Protein AF-A0A8B6GNE8-F1 (afdb_monomer_lite)

Organism: Mytilus galloprovincialis (NCBI:txid29158)

Secondary structure (DSSP, 8-state):
-----SEEEEEEE--SSTT--EEEEEEEE---HHHHHHHHTT----SSSSTT---SS-SSS---GGGT---TTHHHHHHHHHHHS-TTS--SSSHHHHHHHHHHHHHS-HHHHHHHHHHHTT-PPPTT-HHHHHHHHHHHHHHHHHHHHHSHHHHHHHHHHHHHHHHHHHHHHHHHHHS--S--TTSSS----S----------TT-PPPP-

InterPro domains:
  IPR049012 Mutator-like transposase domain [PF20700] (2-62)

Foldseek 3Di:
DDDQQQKAKAWDWDDPDPLRATPDMDIAGQDFPVCVVVVVVVDDDWPPDDPPGQGPDTPPDGDDVVRRDDDPVVVVLVVLLCVLVPSVDDDRPCSVVSSVLSSLCSSDPPLVSVQVVCVVVVNHDDPPDPVNVVSVVVVVVVVVVVVVCVDPVNVVVVVVVVVVVVVVVVVVVVVVVVPPPPDDVCPPPPPPPPPDDPDPPDDDPDDDDDDD

Radius of gyration: 28.26 Å; chains: 1; bounding box: 60×62×72 Å

pLDDT: mean 77.45, std 14.92, range [30.56, 97.12]

Sequence (212 aa):
MGQNASQVIGIACENETDNHDIIGFHLVNKLCWVGAWLRGKGYDIECPNHEYCTSNTNRHDPLSEKDLGNTNKCESVNRTISTYLPKNKNFSRNALGRASAAVLKVNNKRDVALAKTLKAVGCGLGRKSRAVVALKKIRKREIYDCAYQKSLRVKLNRLKARKKQAIDFLLNKRVRNRLISGYKKHQLEPKLCQNSSPKEFVPQPGCSSWPD

Structure (mmCIF, N/CA/C/O backbone):
data_AF-A0A8B6GNE8-F1
#
_entry.id   AF-A0A8B6GNE8-F1
#
loop_
_atom_site.group_PDB
_atom_site.id
_atom_site.type_symbol
_atom_site.label_atom_id
_atom_site.label_alt_id
_atom_site.label_comp_id
_atom_site.label_asym_id
_atom_site.label_entity_id
_atom_site.label_seq_id
_atom_site.pdbx_PDB_ins_code
_atom_site.Cartn_x
_atom_site.Cartn_y
_atom_site.Cartn_z
_atom_site.occupancy
_atom_site.B_iso_or_equiv
_atom_site.auth_seq_id
_atom_site.auth_comp_id
_atom_site.auth_asym_id
_atom_site.auth_atom_id
_atom_site.pdbx_PDB_model_num
ATOM 1 N N . MET A 1 1 ? 11.749 -10.635 -25.367 1.00 30.56 1 MET A N 1
ATOM 2 C CA . MET A 1 1 ? 11.161 -11.645 -24.463 1.00 30.56 1 MET A CA 1
ATOM 3 C C . MET A 1 1 ? 10.764 -10.965 -23.158 1.00 30.56 1 MET A C 1
ATOM 5 O O . MET A 1 1 ? 11.626 -10.704 -22.329 1.00 30.56 1 MET A O 1
ATOM 9 N N . GLY A 1 2 ? 9.498 -10.567 -23.018 1.00 32.84 2 GLY A N 1
ATOM 10 C CA . GLY A 1 2 ? 8.990 -9.987 -21.773 1.00 32.84 2 GLY A CA 1
ATOM 11 C C . GLY A 1 2 ? 8.664 -11.105 -20.791 1.00 32.84 2 GLY A C 1
ATOM 12 O O . GLY A 1 2 ? 8.041 -12.088 -21.177 1.00 32.84 2 GLY A O 1
ATOM 13 N N . GLN A 1 3 ? 9.099 -10.996 -19.536 1.00 35.94 3 GLN A N 1
ATOM 14 C CA . GLN A 1 3 ? 8.590 -11.880 -18.491 1.00 35.94 3 GLN A CA 1
ATOM 15 C C . GLN A 1 3 ? 7.080 -11.660 -18.389 1.00 35.94 3 GLN A C 1
ATOM 17 O O . GLN A 1 3 ? 6.638 -10.583 -17.988 1.00 35.94 3 GLN A O 1
ATOM 22 N N . ASN A 1 4 ? 6.296 -12.666 -18.773 1.00 48.88 4 ASN A N 1
ATOM 23 C CA . ASN A 1 4 ? 4.847 -12.640 -18.635 1.00 48.88 4 ASN A CA 1
ATOM 24 C C . ASN A 1 4 ? 4.543 -12.497 -17.142 1.00 48.88 4 ASN A C 1
ATOM 26 O O . ASN A 1 4 ? 4.729 -13.446 -16.374 1.00 48.88 4 ASN A O 1
ATOM 30 N N . ALA A 1 5 ? 4.127 -11.305 -16.712 1.00 60.38 5 ALA A N 1
ATOM 31 C CA . ALA A 1 5 ? 3.674 -11.106 -15.346 1.00 60.38 5 ALA A CA 1
ATOM 32 C C . ALA A 1 5 ? 2.624 -12.184 -15.032 1.00 60.38 5 ALA A C 1
ATOM 34 O O . ALA A 1 5 ? 1.752 -12.477 -15.846 1.00 60.38 5 ALA A O 1
ATOM 35 N 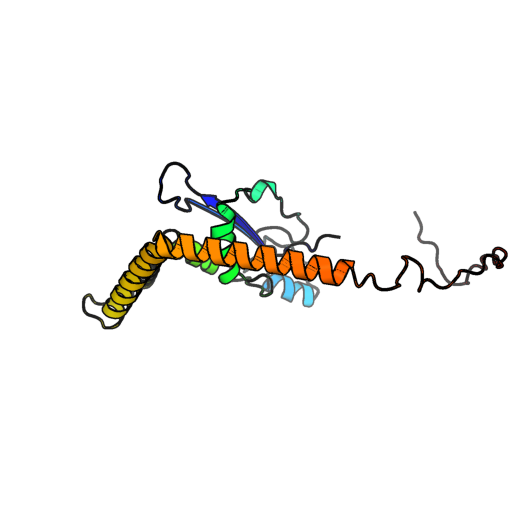N . SER A 1 6 ? 2.746 -12.851 -13.886 1.00 69.12 6 SER A N 1
ATOM 36 C CA . SER A 1 6 ? 1.788 -13.899 -13.503 1.00 69.12 6 SER A CA 1
ATOM 37 C C . SER A 1 6 ? 0.514 -13.319 -12.883 1.00 69.12 6 SER A C 1
ATOM 39 O O . SER A 1 6 ? -0.495 -14.013 -12.761 1.00 69.12 6 SER A O 1
ATOM 41 N N . GLN A 1 7 ? 0.576 -12.046 -12.486 1.00 73.25 7 GLN A N 1
ATOM 42 C CA . GLN A 1 7 ? -0.506 -11.275 -11.892 1.00 73.25 7 GLN A CA 1
ATOM 43 C C . GLN A 1 7 ? -0.396 -9.819 -12.332 1.00 73.25 7 GLN A C 1
ATOM 45 O O . GLN A 1 7 ? 0.709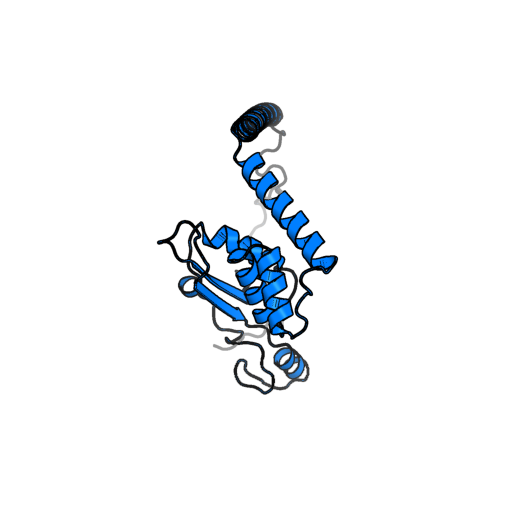 -9.283 -12.443 1.00 73.25 7 GLN A O 1
ATOM 50 N N . VAL A 1 8 ? -1.543 -9.191 -12.545 1.00 73.56 8 VAL A N 1
ATOM 51 C CA . VAL A 1 8 ? -1.696 -7.816 -13.013 1.00 73.56 8 VAL A CA 1
ATOM 52 C C . VAL A 1 8 ? -2.865 -7.165 -12.272 1.00 73.56 8 VAL A C 1
ATOM 54 O O . VAL A 1 8 ? -3.822 -7.843 -11.908 1.00 73.56 8 VAL A O 1
ATOM 57 N N . ILE A 1 9 ? -2.768 -5.864 -11.986 1.00 75.31 9 ILE A N 1
ATOM 58 C CA . ILE A 1 9 ? -3.778 -5.129 -11.213 1.00 75.31 9 ILE A CA 1
ATOM 59 C C . ILE A 1 9 ? -4.031 -3.775 -11.874 1.00 75.31 9 ILE A C 1
ATOM 61 O O . ILE A 1 9 ? -3.131 -2.940 -11.904 1.00 75.31 9 ILE A O 1
ATOM 65 N N . GLY A 1 10 ? -5.242 -3.581 -12.392 1.00 73.38 10 GLY A N 1
ATOM 66 C CA . GLY A 1 10 ? -5.771 -2.305 -12.865 1.00 73.38 10 GLY A CA 1
ATOM 67 C C . GLY A 1 10 ? -6.546 -1.595 -11.756 1.00 73.38 10 GLY A C 1
ATOM 68 O O . GLY A 1 10 ? -7.152 -2.235 -10.894 1.00 73.38 10 GLY A O 1
ATOM 69 N N . ILE A 1 11 ? -6.503 -0.264 -11.735 1.00 75.88 11 ILE A N 1
ATOM 70 C CA . ILE A 1 11 ? -7.100 0.546 -10.665 1.00 75.88 11 ILE A CA 1
ATOM 71 C C . ILE A 1 11 ? -7.843 1.721 -11.287 1.00 75.88 11 ILE A C 1
ATOM 73 O O . ILE A 1 11 ? -7.291 2.433 -12.123 1.00 75.88 11 ILE A O 1
ATOM 77 N N . ALA A 1 12 ? -9.074 1.939 -10.834 1.00 75.44 12 ALA A N 1
ATOM 78 C CA . ALA A 1 12 ? -9.874 3.112 -11.137 1.00 75.44 12 ALA A CA 1
ATOM 79 C C . ALA A 1 12 ? -9.973 3.992 -9.884 1.00 75.44 12 ALA A C 1
ATOM 81 O O . ALA A 1 12 ? -10.440 3.550 -8.830 1.00 75.44 12 ALA A O 1
ATOM 82 N N . CYS A 1 13 ? -9.541 5.245 -10.007 1.00 77.38 13 CYS A N 1
ATOM 83 C CA . CYS A 1 13 ? -9.652 6.253 -8.956 1.00 77.38 13 CYS A CA 1
ATOM 84 C C . CYS A 1 13 ? -10.609 7.358 -9.401 1.00 77.38 13 CYS A C 1
ATOM 86 O O . CYS A 1 13 ? -10.543 7.801 -10.548 1.00 77.38 13 CYS A O 1
ATOM 88 N N . GLU A 1 14 ? -11.457 7.824 -8.487 1.00 79.62 14 GLU A N 1
ATOM 89 C CA . GLU A 1 14 ? -12.246 9.037 -8.683 1.00 79.62 14 GLU A CA 1
ATOM 90 C C . GLU A 1 14 ? -11.314 10.247 -8.845 1.00 79.62 14 GLU A C 1
ATOM 92 O O . GLU A 1 14 ? -10.280 10.350 -8.176 1.00 79.62 14 GLU A O 1
ATOM 97 N N . ASN A 1 15 ? -11.679 11.166 -9.740 1.00 73.81 15 ASN A N 1
ATOM 98 C CA . ASN A 1 15 ? -10.907 12.381 -10.003 1.00 73.81 15 ASN A CA 1
ATOM 99 C C . ASN A 1 15 ? -11.688 13.684 -9.751 1.00 73.81 15 ASN A C 1
ATOM 101 O O . ASN A 1 15 ? -11.122 14.758 -9.920 1.00 73.81 15 ASN A O 1
ATOM 105 N N . GLU A 1 16 ? -12.954 13.587 -9.346 1.00 74.88 16 GLU A N 1
ATOM 106 C CA . GLU A 1 16 ? -13.828 14.739 -9.080 1.00 74.88 16 GLU A CA 1
ATOM 107 C C . GLU A 1 16 ? -13.627 15.318 -7.669 1.00 74.88 16 GLU A C 1
ATOM 109 O O . GLU A 1 16 ? -13.851 16.505 -7.443 1.00 74.88 16 GLU A O 1
ATOM 114 N N . THR A 1 17 ? -13.170 14.506 -6.707 1.00 72.31 17 THR A N 1
ATOM 115 C CA . THR A 1 17 ? -12.970 14.932 -5.314 1.00 72.31 17 THR A CA 1
ATOM 116 C C . THR A 1 17 ? -11.493 15.046 -4.941 1.00 72.31 17 THR A C 1
ATOM 118 O O . THR A 1 17 ? -10.643 14.286 -5.406 1.00 72.31 17 THR A O 1
ATOM 121 N N . ASP A 1 18 ? -11.178 15.940 -3.997 1.00 70.25 18 ASP A N 1
ATOM 122 C CA . ASP A 1 18 ? -9.823 16.087 -3.440 1.00 70.25 18 ASP A CA 1
ATOM 123 C C . ASP A 1 18 ? -9.312 14.814 -2.742 1.00 70.25 18 ASP A C 1
ATOM 125 O O . ASP A 1 18 ? -8.099 14.618 -2.599 1.00 70.25 18 ASP A O 1
ATOM 129 N N . ASN A 1 19 ? -10.220 13.929 -2.320 1.00 67.00 19 ASN A N 1
ATOM 130 C CA . ASN A 1 19 ? -9.882 12.681 -1.641 1.00 67.00 19 ASN A CA 1
ATOM 131 C C . ASN A 1 19 ? -9.340 11.615 -2.600 1.00 67.00 19 ASN A C 1
ATOM 133 O O . ASN A 1 19 ? -8.503 10.819 -2.171 1.00 67.00 19 ASN A O 1
ATOM 137 N N . HIS A 1 20 ? -9.733 11.657 -3.880 1.00 71.31 20 HIS A N 1
ATOM 138 C CA . HIS A 1 20 ? -9.294 10.725 -4.924 1.00 71.31 20 HIS A CA 1
ATOM 139 C C . HIS A 1 20 ? -9.446 9.255 -4.510 1.00 71.31 20 HIS A C 1
ATOM 141 O O . HIS A 1 20 ? -8.488 8.473 -4.557 1.00 71.31 20 HIS A O 1
ATOM 147 N N . ASP A 1 21 ? -10.640 8.885 -4.051 1.00 79.62 21 ASP A N 1
ATOM 148 C CA . ASP A 1 21 ? -10.892 7.537 -3.561 1.00 79.62 21 ASP A CA 1
ATOM 149 C C . ASP A 1 21 ? -10.813 6.503 -4.697 1.00 79.62 21 ASP A C 1
ATOM 151 O O . ASP A 1 21 ? -11.209 6.737 -5.841 1.00 79.62 21 ASP A O 1
ATOM 155 N N . ILE A 1 22 ? -10.286 5.318 -4.383 1.00 80.06 22 ILE A N 1
ATOM 156 C CA . ILE A 1 22 ? -10.288 4.181 -5.308 1.00 80.06 22 ILE A CA 1
ATOM 157 C C . ILE A 1 22 ? -11.716 3.647 -5.383 1.00 80.06 22 ILE A C 1
ATOM 159 O O . ILE A 1 22 ? -12.220 3.089 -4.405 1.00 80.06 22 ILE A O 1
ATOM 163 N N . ILE A 1 23 ? -12.344 3.795 -6.544 1.00 81.94 23 ILE A N 1
ATOM 164 C CA . ILE A 1 23 ? -13.728 3.376 -6.805 1.00 81.94 23 ILE A CA 1
ATOM 165 C C . ILE A 1 23 ? -13.810 1.944 -7.330 1.00 81.94 23 ILE A C 1
ATOM 167 O O . ILE A 1 23 ? -14.830 1.279 -7.175 1.00 81.94 23 ILE A O 1
ATOM 171 N N . GLY A 1 24 ? -12.721 1.440 -7.907 1.00 73.81 24 GLY A N 1
ATOM 172 C CA . GLY A 1 24 ? -12.658 0.083 -8.420 1.00 73.81 24 GLY A CA 1
ATOM 173 C C . GLY A 1 24 ? -11.226 -0.385 -8.600 1.00 73.81 24 GLY A C 1
ATOM 174 O O . GLY A 1 24 ? -10.304 0.402 -8.802 1.00 73.81 24 GLY A O 1
ATOM 175 N N . PHE A 1 25 ? -11.032 -1.693 -8.528 1.00 78.88 25 PHE A N 1
ATOM 176 C CA . PHE A 1 25 ? -9.790 -2.315 -8.952 1.00 78.88 25 PHE A CA 1
ATOM 177 C C . PHE A 1 25 ? -10.113 -3.640 -9.634 1.00 78.88 25 PHE A C 1
ATOM 179 O O . PHE A 1 25 ? -11.066 -4.330 -9.270 1.00 78.88 25 PHE A O 1
ATOM 186 N N . HIS A 1 26 ? -9.311 -3.984 -10.628 1.00 78.44 26 HIS A N 1
ATOM 187 C CA . HIS A 1 26 ? -9.421 -5.209 -11.394 1.00 78.44 26 HIS A CA 1
ATOM 188 C C . HIS A 1 26 ? -8.122 -5.989 -11.225 1.00 78.44 26 HIS A C 1
ATOM 190 O O . HIS A 1 26 ? -7.048 -5.479 -11.523 1.00 78.44 26 HIS A O 1
ATOM 196 N N . LEU A 1 27 ? -8.196 -7.207 -10.694 1.00 79.75 27 LEU A N 1
ATOM 197 C CA . LEU A 1 27 ? -7.029 -8.065 -10.513 1.00 79.75 27 LEU A CA 1
ATOM 198 C C . LEU A 1 27 ? -7.120 -9.219 -11.498 1.00 79.75 27 LEU A C 1
ATOM 200 O O . LEU A 1 27 ? -8.070 -9.988 -11.438 1.00 79.75 27 LEU A O 1
ATOM 204 N N . VAL A 1 28 ? -6.112 -9.362 -12.350 1.00 79.38 28 VAL A N 1
ATOM 205 C CA . VAL A 1 28 ? -5.945 -10.489 -13.265 1.00 79.38 28 VAL A CA 1
ATOM 206 C C . VAL A 1 28 ? -4.854 -11.404 -12.722 1.00 79.38 28 VAL A C 1
ATOM 208 O O . VAL A 1 28 ? -3.742 -10.973 -12.422 1.00 79.38 28 VAL A O 1
ATOM 211 N N . ASN A 1 29 ? -5.177 -12.679 -12.559 1.00 82.75 29 ASN A N 1
ATOM 212 C CA . ASN A 1 29 ? -4.341 -13.704 -11.965 1.00 82.75 29 ASN A CA 1
ATOM 213 C C . ASN A 1 29 ? -4.316 -14.961 -12.838 1.00 82.75 29 ASN A C 1
ATOM 215 O O . ASN A 1 29 ? -5.330 -15.634 -13.016 1.00 82.75 29 ASN A O 1
ATOM 219 N N . LYS A 1 30 ? -3.116 -15.343 -13.272 1.00 82.44 30 LYS A N 1
ATOM 220 C CA . LYS A 1 30 ? -2.860 -16.602 -13.988 1.00 82.44 30 LYS A CA 1
ATOM 221 C C . LYS A 1 30 ? -2.439 -17.743 -13.064 1.00 82.44 30 LYS A C 1
ATOM 223 O O . LYS A 1 30 ? -2.240 -18.874 -13.501 1.00 82.44 30 LYS A O 1
ATOM 228 N N . LEU A 1 31 ? -2.235 -17.457 -11.779 1.00 83.25 31 LEU A N 1
ATOM 229 C CA . LEU A 1 31 ? -1.729 -18.424 -10.816 1.00 83.25 31 LEU A CA 1
ATOM 230 C C . LEU A 1 31 ? -2.869 -19.260 -10.242 1.00 83.25 31 LEU A C 1
ATOM 232 O O . LEU A 1 31 ? -3.640 -18.795 -9.394 1.00 83.25 31 LEU A O 1
ATOM 236 N N . CYS A 1 32 ? -2.889 -20.534 -10.628 1.00 87.12 32 CYS A N 1
ATOM 237 C CA . CYS A 1 32 ? -3.628 -21.568 -9.926 1.00 87.12 32 CYS A CA 1
ATOM 238 C C . CYS A 1 32 ? -2.699 -22.640 -9.356 1.00 87.12 32 CYS A C 1
ATOM 240 O O . CYS A 1 32 ? -2.020 -23.342 -10.102 1.00 87.12 32 CYS A O 1
ATOM 242 N N . TRP A 1 33 ? -2.680 -22.770 -8.024 1.00 84.06 33 TRP A N 1
ATOM 243 C CA . TRP A 1 33 ? -1.867 -23.785 -7.345 1.00 84.06 33 TRP A CA 1
ATOM 244 C C . TRP A 1 33 ? -2.397 -25.201 -7.590 1.00 84.06 33 TRP A C 1
ATOM 246 O O . TRP A 1 33 ? -1.608 -26.092 -7.880 1.00 84.06 33 TRP A O 1
ATOM 256 N N . VAL A 1 34 ? -3.721 -25.390 -7.552 1.00 86.50 34 VAL A N 1
ATOM 257 C CA . VAL A 1 34 ? -4.362 -26.687 -7.823 1.00 86.50 34 VAL A CA 1
ATOM 258 C C . VAL A 1 34 ? -4.092 -27.124 -9.263 1.00 86.50 34 VAL A C 1
ATOM 260 O O . VAL A 1 34 ? -3.605 -28.229 -9.479 1.00 86.50 34 VAL A O 1
ATOM 263 N N . GLY A 1 35 ? -4.282 -26.229 -10.238 1.00 87.31 35 GLY A N 1
ATOM 264 C CA . GLY A 1 35 ? -3.944 -26.511 -11.633 1.00 87.31 35 GLY A CA 1
ATOM 265 C C . GLY A 1 35 ? -2.450 -26.787 -11.841 1.00 87.31 35 GLY A C 1
ATOM 266 O O . GLY A 1 35 ? -2.088 -27.690 -12.587 1.00 87.31 35 GLY A O 1
ATOM 267 N N . ALA A 1 36 ? -1.553 -26.054 -11.167 1.00 85.81 36 ALA A N 1
ATOM 268 C CA . ALA A 1 36 ? -0.112 -26.317 -11.246 1.00 85.81 36 ALA A CA 1
ATOM 269 C C . ALA A 1 36 ? 0.264 -27.690 -10.666 1.00 85.81 36 ALA A C 1
ATOM 271 O O . ALA A 1 36 ? 1.080 -28.397 -11.251 1.00 85.81 36 ALA A O 1
ATOM 272 N N . TRP A 1 37 ? -0.349 -28.071 -9.546 1.00 88.19 37 TRP A N 1
ATOM 273 C CA . TRP A 1 37 ? -0.142 -29.368 -8.910 1.00 88.19 37 TRP A CA 1
ATOM 274 C C . TRP A 1 37 ? -0.654 -30.529 -9.770 1.00 88.19 37 TRP A C 1
ATOM 276 O O . TRP A 1 37 ? 0.072 -31.499 -9.971 1.00 88.19 37 TRP A O 1
ATOM 286 N N . LEU A 1 38 ? -1.864 -30.417 -10.323 1.00 88.75 38 LEU A N 1
ATOM 287 C CA . LEU A 1 38 ? -2.464 -31.457 -11.163 1.00 88.75 38 LEU A CA 1
ATOM 288 C C . LEU A 1 38 ? -1.710 -31.644 -12.487 1.00 88.75 38 LEU A C 1
ATOM 290 O O . LEU A 1 38 ? -1.436 -32.779 -12.870 1.00 88.75 38 LEU A O 1
ATOM 294 N N . ARG A 1 39 ? -1.248 -30.558 -13.119 1.00 87.69 39 ARG A N 1
ATOM 295 C CA . ARG A 1 39 ? -0.349 -30.648 -14.284 1.00 87.69 39 ARG A CA 1
ATOM 296 C C . ARG A 1 39 ? 0.988 -31.298 -13.946 1.00 87.69 39 ARG A C 1
ATOM 298 O O . ARG A 1 39 ? 1.500 -32.082 -14.732 1.00 87.69 39 ARG A O 1
ATOM 305 N N . GLY A 1 40 ? 1.535 -31.031 -12.756 1.00 86.75 40 GLY A N 1
ATOM 306 C CA . GLY A 1 40 ? 2.735 -31.717 -12.264 1.00 86.75 40 GLY A CA 1
ATOM 307 C C . GLY A 1 40 ? 2.552 -33.230 -12.093 1.00 86.75 40 GLY A C 1
ATOM 308 O O . GLY A 1 40 ? 3.529 -33.968 -12.130 1.00 86.75 40 GLY A O 1
ATOM 309 N N . LYS A 1 41 ? 1.306 -33.695 -11.947 1.00 91.25 41 LYS A N 1
ATOM 310 C CA . LYS A 1 41 ? 0.935 -35.116 -11.936 1.00 91.25 41 LYS A CA 1
ATOM 311 C C . LYS A 1 41 ? 0.616 -35.687 -13.326 1.00 91.25 41 LYS A C 1
ATOM 313 O O . LYS A 1 41 ? 0.278 -36.861 -13.412 1.00 91.25 41 LYS A O 1
ATOM 318 N N . GLY A 1 42 ? 0.702 -34.883 -14.387 1.00 91.31 42 GLY A N 1
ATOM 319 C CA . GLY A 1 42 ? 0.404 -35.298 -15.760 1.00 91.31 42 GLY A CA 1
ATOM 320 C C . GLY A 1 42 ? -1.062 -35.162 -16.177 1.00 91.31 42 GLY A C 1
ATOM 321 O O . GLY A 1 42 ? -1.409 -35.604 -17.265 1.00 91.31 42 GLY A O 1
ATOM 322 N N . TYR A 1 43 ? -1.924 -34.550 -15.357 1.00 88.69 43 TYR A N 1
ATOM 323 C CA . TYR A 1 43 ? -3.300 -34.261 -15.769 1.00 88.69 43 TYR A CA 1
ATOM 324 C C . TYR A 1 43 ? -3.338 -33.025 -16.666 1.00 88.69 43 TYR A C 1
ATOM 326 O O . TYR A 1 43 ? -2.778 -31.982 -16.311 1.00 88.69 43 TYR A O 1
ATOM 334 N N . ASP A 1 44 ? -4.045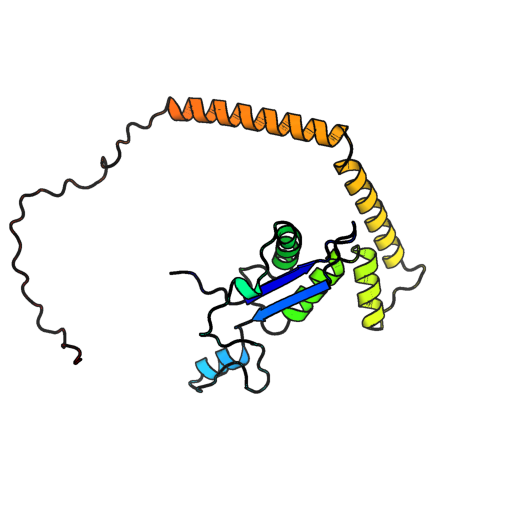 -33.131 -17.789 1.00 87.31 44 ASP A N 1
ATOM 335 C CA . ASP A 1 44 ? -4.307 -31.994 -18.661 1.00 87.31 44 ASP A CA 1
ATOM 336 C C . ASP A 1 44 ? -5.476 -31.175 -18.103 1.00 87.31 44 ASP A C 1
ATOM 338 O O . ASP A 1 44 ? -6.619 -31.628 -18.064 1.00 87.31 44 ASP A O 1
ATOM 342 N N . ILE A 1 45 ? -5.158 -30.004 -17.548 1.00 86.31 45 ILE A N 1
ATOM 343 C CA . ILE A 1 45 ? -6.128 -29.135 -16.880 1.00 86.31 45 ILE A CA 1
ATOM 344 C C . ILE A 1 45 ? -5.923 -27.707 -17.339 1.00 86.31 45 ILE A C 1
ATOM 346 O O . ILE A 1 45 ? -4.870 -27.095 -17.096 1.00 86.31 45 ILE A O 1
ATOM 350 N N . GLU A 1 46 ? -6.990 -27.155 -17.900 1.00 84.50 46 GLU A N 1
ATOM 351 C CA . GLU A 1 46 ? -7.079 -25.762 -18.294 1.00 84.50 46 GLU A CA 1
ATOM 352 C C . GLU A 1 46 ? -7.570 -24.876 -17.145 1.00 84.50 46 GLU A C 1
ATOM 354 O O . GLU A 1 46 ? -8.279 -25.281 -16.226 1.00 84.50 46 GLU A O 1
ATOM 359 N N . CYS A 1 47 ? -7.102 -23.636 -17.157 1.00 85.56 47 CYS A N 1
ATOM 360 C CA . CYS A 1 47 ? -7.399 -22.605 -16.175 1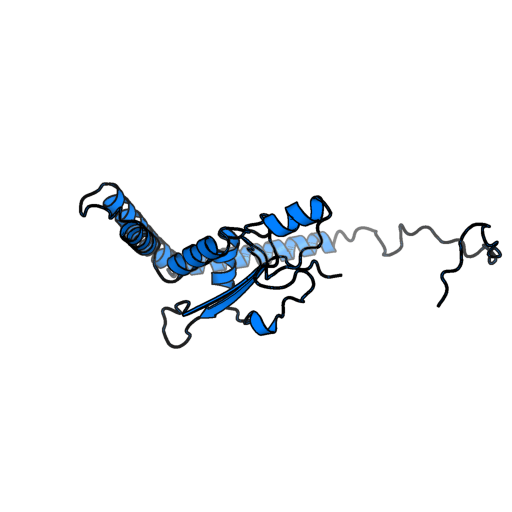.00 85.56 47 CYS A CA 1
ATOM 361 C C . CYS A 1 47 ? -7.888 -21.375 -16.949 1.00 85.56 47 CYS A C 1
ATOM 363 O O . CYS A 1 47 ? -7.201 -21.020 -17.906 1.00 85.56 47 CYS A O 1
ATOM 365 N N . PRO A 1 48 ? -8.957 -20.665 -16.540 1.00 83.00 48 PRO A N 1
ATOM 366 C CA . PRO A 1 48 ? -9.924 -20.995 -15.481 1.00 83.00 48 PRO A CA 1
ATOM 367 C C . PRO A 1 48 ? -10.817 -22.195 -15.869 1.00 83.00 48 PRO A C 1
ATOM 369 O O . PRO A 1 48 ? -10.768 -22.605 -17.017 1.00 83.00 48 PRO A O 1
ATOM 372 N N . ASN A 1 49 ? -11.626 -22.727 -14.938 1.00 84.81 49 ASN A N 1
ATOM 373 C CA . ASN A 1 49 ? -12.611 -23.831 -15.119 1.00 84.81 49 ASN A CA 1
ATOM 374 C C . ASN A 1 49 ? -12.200 -25.222 -14.603 1.00 84.81 49 ASN A C 1
ATOM 376 O O . ASN A 1 49 ? -12.400 -26.238 -15.260 1.00 84.81 49 ASN A O 1
ATOM 380 N N . HIS A 1 50 ? -11.704 -25.288 -13.370 1.00 83.69 50 HIS A N 1
ATOM 381 C CA . HIS A 1 50 ? -11.622 -26.548 -12.630 1.00 83.69 50 HIS A CA 1
ATOM 382 C C . HIS A 1 50 ? -11.965 -26.323 -11.153 1.00 83.69 50 HIS A C 1
ATOM 384 O O . HIS A 1 50 ? -12.002 -25.183 -10.674 1.00 83.69 50 HIS A O 1
ATOM 390 N N . GLU A 1 51 ? -12.201 -27.399 -10.405 1.00 83.81 51 GLU A N 1
ATOM 391 C CA . GLU A 1 51 ? -12.551 -27.291 -8.989 1.00 83.81 51 GLU A CA 1
ATOM 392 C C . GLU A 1 51 ? -11.432 -26.590 -8.198 1.00 83.81 51 GLU A C 1
ATOM 394 O O . GLU A 1 51 ? -10.239 -26.837 -8.412 1.00 83.81 51 GLU A O 1
ATOM 399 N N . TYR A 1 52 ? -11.813 -25.660 -7.317 1.00 82.62 52 TYR A N 1
ATOM 400 C CA . TYR A 1 52 ? -10.892 -24.821 -6.540 1.00 82.62 52 TYR A CA 1
ATOM 401 C C . TYR A 1 52 ? -9.894 -23.999 -7.381 1.00 82.62 52 TYR A C 1
ATOM 403 O O . TYR A 1 52 ? -8.795 -23.669 -6.915 1.00 82.62 52 TYR A O 1
ATOM 411 N N . CYS A 1 53 ? -10.261 -23.646 -8.617 1.00 85.94 53 CYS A N 1
ATOM 412 C CA . CYS A 1 53 ? -9.449 -22.776 -9.456 1.00 85.94 53 CYS A CA 1
ATOM 413 C C . CYS A 1 53 ? -9.311 -21.371 -8.847 1.00 85.94 53 CYS A C 1
ATOM 415 O O . CYS A 1 53 ? -10.273 -20.781 -8.361 1.00 85.94 53 CYS A O 1
ATOM 417 N N . THR A 1 54 ? -8.091 -20.828 -8.870 1.00 83.88 54 THR A N 1
ATOM 418 C CA . THR A 1 54 ? -7.781 -19.483 -8.340 1.00 83.88 54 THR A CA 1
ATOM 419 C C . THR A 1 54 ? -7.301 -18.508 -9.410 1.00 83.88 54 THR A C 1
ATOM 421 O O . THR A 1 54 ? -7.040 -17.344 -9.104 1.00 83.88 54 THR A O 1
ATOM 424 N N . SER A 1 55 ? -7.125 -18.975 -10.644 1.00 85.31 55 SER A N 1
ATOM 425 C CA . SER A 1 55 ? -6.854 -18.118 -11.797 1.00 85.31 55 SER A CA 1
ATOM 426 C C . SER A 1 55 ? -8.164 -17.628 -12.395 1.00 85.31 55 SER A C 1
ATOM 428 O O . SER A 1 55 ? -9.143 -18.367 -12.404 1.00 85.31 55 SER A O 1
ATOM 430 N N . ASN A 1 56 ? -8.162 -16.419 -12.937 1.00 84.56 56 ASN A N 1
ATOM 431 C CA . ASN A 1 56 ? -9.314 -15.838 -13.632 1.00 84.56 56 ASN A CA 1
ATOM 432 C C . ASN A 1 56 ? -9.066 -15.597 -15.127 1.00 84.56 56 ASN A C 1
ATOM 434 O O . ASN A 1 56 ? -9.977 -15.190 -15.837 1.00 84.56 56 ASN A O 1
ATOM 438 N N . THR A 1 57 ? -7.854 -15.871 -15.600 1.00 84.38 57 THR A N 1
ATOM 439 C CA . THR A 1 57 ? -7.449 -15.757 -17.001 1.00 84.38 57 THR A CA 1
ATOM 440 C C . THR A 1 57 ? -6.554 -16.934 -17.345 1.00 84.38 57 THR A C 1
ATOM 442 O O . THR A 1 57 ? -5.893 -17.489 -16.452 1.00 84.38 57 THR A O 1
ATOM 445 N N . ASN A 1 58 ? -6.530 -17.322 -18.621 1.00 82.88 58 ASN A N 1
ATOM 446 C CA . ASN A 1 58 ? -5.681 -18.413 -19.055 1.00 82.88 58 ASN A CA 1
ATOM 447 C C . ASN A 1 58 ? -4.204 -18.056 -18.849 1.00 82.88 58 ASN A C 1
ATOM 449 O O . ASN A 1 58 ? -3.769 -16.902 -18.914 1.00 82.88 58 ASN A O 1
ATOM 453 N N . ARG A 1 59 ? -3.400 -19.081 -18.576 1.00 75.38 59 ARG A N 1
ATOM 454 C CA . ARG A 1 59 ? -1.947 -18.973 -18.466 1.00 75.38 59 ARG A CA 1
ATOM 455 C C . ARG A 1 59 ? -1.337 -18.361 -19.728 1.00 75.38 59 ARG A C 1
ATOM 457 O O . ARG A 1 59 ? -0.388 -17.576 -19.621 1.00 75.38 59 ARG A O 1
ATOM 464 N N . HIS A 1 60 ? -1.877 -18.741 -20.883 1.00 76.56 60 HIS A N 1
ATOM 465 C CA . HIS A 1 60 ? -1.366 -18.364 -22.197 1.00 76.56 60 HIS A CA 1
ATOM 466 C C . HIS A 1 60 ? -1.857 -16.990 -22.660 1.00 76.56 60 HIS A C 1
ATOM 468 O O . HIS A 1 60 ? -1.122 -16.312 -23.376 1.00 76.56 60 HIS A O 1
ATOM 474 N N . ASP A 1 61 ? -3.018 -16.534 -22.183 1.00 78.94 61 ASP A N 1
ATOM 475 C CA . ASP A 1 61 ? -3.592 -15.254 -22.605 1.00 78.94 61 ASP A CA 1
ATOM 476 C C . ASP A 1 61 ? -2.674 -14.088 -22.231 1.00 78.94 61 ASP A C 1
ATOM 478 O O . ASP A 1 61 ? -2.192 -14.024 -21.097 1.00 78.94 61 ASP A O 1
ATOM 482 N N . PRO A 1 62 ? -2.403 -13.131 -23.126 1.00 72.00 62 PRO A N 1
ATOM 483 C CA . PRO A 1 62 ? -1.633 -11.946 -22.772 1.00 72.00 62 PRO A CA 1
ATOM 484 C C . PRO A 1 62 ? -2.374 -11.107 -21.720 1.00 72.00 62 PRO A C 1
ATOM 486 O O . PRO A 1 62 ? -3.596 -11.004 -21.727 1.00 72.00 62 PRO A O 1
ATOM 489 N N . LEU A 1 63 ? -1.626 -10.481 -20.806 1.00 70.31 63 LEU A N 1
ATOM 490 C CA . LEU A 1 63 ? -2.198 -9.485 -19.894 1.00 70.31 63 LEU A CA 1
ATOM 491 C C . LEU A 1 63 ? -2.176 -8.140 -20.616 1.00 70.31 63 LEU A C 1
ATOM 493 O O . LEU A 1 63 ? -1.092 -7.643 -20.922 1.00 70.31 63 LEU A O 1
ATOM 497 N N . SER A 1 64 ? -3.347 -7.593 -20.943 1.00 62.19 64 SER A N 1
ATOM 498 C CA . SER A 1 64 ? -3.437 -6.387 -21.767 1.00 62.19 64 SER A CA 1
ATOM 499 C C . SER A 1 64 ? -3.214 -5.116 -20.935 1.00 62.19 64 SER A C 1
ATOM 501 O O . SER A 1 64 ? -3.778 -4.953 -19.854 1.00 62.19 64 SER A O 1
ATOM 503 N N . GLU A 1 65 ? -2.405 -4.180 -21.450 1.00 57.09 65 GLU A N 1
ATOM 504 C CA . GLU A 1 65 ? -2.251 -2.834 -20.868 1.00 57.09 65 GLU A CA 1
ATOM 505 C C . GLU A 1 65 ? -3.541 -2.002 -20.946 1.00 57.09 65 GLU A C 1
ATOM 507 O O . GLU A 1 65 ? -3.735 -1.075 -20.158 1.00 57.09 65 GLU A O 1
ATOM 512 N N . LYS A 1 66 ? -4.448 -2.347 -21.868 1.00 54.69 66 LYS A N 1
ATOM 513 C CA . LYS A 1 66 ? -5.743 -1.676 -22.029 1.00 54.69 66 LYS A CA 1
ATOM 514 C C . LYS A 1 66 ? -6.639 -1.880 -20.802 1.00 54.69 66 LYS A C 1
ATOM 516 O O . LYS A 1 66 ? -7.360 -0.961 -20.427 1.00 54.69 66 LYS A O 1
ATOM 521 N N . ASP A 1 67 ? -6.512 -3.022 -20.128 1.00 54.03 67 ASP A N 1
ATOM 522 C CA . ASP A 1 67 ? -7.255 -3.343 -18.898 1.00 54.03 67 ASP A CA 1
ATOM 523 C C . ASP A 1 67 ? -6.632 -2.716 -17.634 1.00 54.03 67 ASP A C 1
ATOM 525 O O . ASP A 1 67 ? -7.183 -2.805 -16.536 1.00 54.03 67 ASP A O 1
ATOM 529 N N . LEU A 1 68 ? -5.456 -2.092 -17.767 1.00 57.56 68 LEU A N 1
ATOM 530 C CA . LEU A 1 68 ? -4.579 -1.739 -16.651 1.00 57.56 68 LEU A CA 1
ATOM 531 C C . LEU A 1 68 ? -4.635 -0.272 -16.212 1.00 57.56 68 LEU A C 1
ATOM 533 O O . LEU A 1 68 ? -4.211 0.018 -15.096 1.00 57.56 68 LEU A O 1
ATOM 537 N N . GLY A 1 69 ? -5.180 0.629 -17.036 1.00 53.81 69 GLY A N 1
ATOM 538 C CA . GLY A 1 69 ? -5.402 2.041 -16.698 1.00 53.81 69 GLY A CA 1
ATOM 539 C C . GLY A 1 69 ? -4.118 2.810 -16.341 1.00 53.81 69 GLY A C 1
ATOM 540 O O . GLY A 1 69 ? -3.628 2.771 -15.213 1.00 53.81 69 GLY A O 1
ATOM 541 N N . ASN A 1 70 ? -3.570 3.572 -17.289 1.00 53.94 70 ASN A N 1
ATOM 542 C CA . ASN A 1 70 ? -2.286 4.252 -17.114 1.00 53.94 70 ASN A CA 1
ATOM 543 C C . ASN A 1 70 ? -2.463 5.712 -16.654 1.00 53.94 70 ASN A C 1
ATOM 545 O O . ASN A 1 70 ? -2.674 6.604 -17.473 1.00 53.94 70 ASN A O 1
ATOM 549 N N . THR A 1 71 ? -2.364 5.982 -15.346 1.00 54.91 71 THR A N 1
ATOM 550 C CA . THR A 1 71 ? -2.181 7.357 -14.845 1.00 54.91 71 THR A CA 1
ATOM 551 C C . THR A 1 71 ? -1.136 7.434 -13.729 1.00 54.91 71 THR A C 1
ATOM 553 O O . THR A 1 71 ? -0.999 6.527 -12.907 1.00 54.91 71 THR A O 1
ATOM 556 N N . ASN A 1 72 ? -0.437 8.572 -13.637 1.00 53.62 72 ASN A N 1
ATOM 557 C CA . ASN A 1 72 ? 0.540 8.876 -12.576 1.00 53.62 72 ASN A CA 1
ATOM 558 C C . ASN A 1 72 ? -0.050 8.764 -11.151 1.00 53.62 72 ASN A C 1
ATOM 560 O O . ASN A 1 72 ? 0.685 8.575 -10.184 1.00 53.62 72 ASN A O 1
ATOM 564 N N . LYS A 1 73 ? -1.381 8.860 -10.997 1.00 57.59 73 LYS A N 1
ATOM 565 C CA . LYS A 1 73 ? -2.076 8.709 -9.707 1.00 57.59 73 LYS A CA 1
ATOM 566 C C . LYS A 1 73 ? -2.236 7.234 -9.308 1.00 57.59 73 LYS A C 1
ATOM 568 O O . LYS A 1 73 ? -2.053 6.915 -8.126 1.00 57.59 73 LYS A O 1
ATOM 573 N N . CYS A 1 74 ? -2.427 6.336 -10.284 1.00 63.25 74 CYS A N 1
ATOM 574 C CA . CYS A 1 74 ? -2.366 4.884 -10.085 1.00 63.25 74 CYS A CA 1
ATOM 575 C C . CYS A 1 74 ? -1.003 4.447 -9.535 1.00 63.25 74 CYS A C 1
ATOM 577 O O . CYS A 1 74 ? -0.937 3.443 -8.840 1.00 63.25 74 CYS A O 1
ATOM 579 N N . GLU A 1 75 ? 0.080 5.206 -9.744 1.00 65.75 75 GLU A N 1
ATOM 580 C CA . GLU A 1 75 ? 1.408 4.851 -9.229 1.00 65.75 75 GLU A CA 1
ATOM 581 C C . GLU A 1 75 ? 1.449 4.769 -7.691 1.00 65.75 75 GLU A C 1
ATOM 583 O O . GLU A 1 75 ? 2.039 3.848 -7.127 1.00 65.75 75 GLU A O 1
ATOM 588 N N . SER A 1 76 ? 0.798 5.702 -6.987 1.00 65.94 76 SER A N 1
ATOM 589 C CA . SER A 1 76 ? 0.784 5.715 -5.515 1.00 65.94 76 SER A CA 1
ATOM 590 C C . SER A 1 76 ? 0.050 4.500 -4.933 1.00 65.94 76 SER A C 1
ATOM 592 O O . SER A 1 76 ? 0.500 3.879 -3.960 1.00 65.94 76 SER A O 1
ATOM 594 N N . V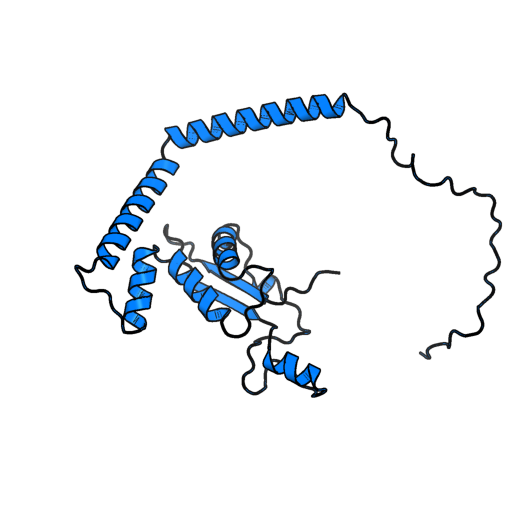AL A 1 77 ? -1.044 4.108 -5.586 1.00 68.38 77 VAL A N 1
ATOM 595 C CA . VAL A 1 77 ? -1.820 2.927 -5.226 1.00 68.38 77 VAL A CA 1
ATOM 596 C C . VAL A 1 77 ? -1.078 1.667 -5.651 1.00 68.38 77 VAL A C 1
ATOM 598 O O . VAL A 1 77 ? -0.939 0.766 -4.835 1.00 68.38 77 VAL A O 1
ATOM 601 N N . ASN A 1 78 ? -0.481 1.632 -6.841 1.00 73.62 78 ASN A N 1
ATOM 602 C CA . ASN A 1 78 ? 0.363 0.541 -7.326 1.00 73.62 78 ASN A CA 1
ATOM 603 C C . ASN A 1 78 ? 1.548 0.289 -6.397 1.00 73.62 78 ASN A C 1
ATOM 605 O O . ASN A 1 78 ? 1.865 -0.864 -6.119 1.00 73.62 78 ASN A O 1
ATOM 609 N N . ARG A 1 79 ? 2.175 1.336 -5.845 1.00 76.25 79 ARG A N 1
ATOM 610 C CA . ARG A 1 79 ? 3.211 1.202 -4.809 1.00 76.25 79 ARG A CA 1
ATOM 611 C C . ARG A 1 79 ? 2.642 0.588 -3.539 1.00 76.25 79 ARG A C 1
ATOM 613 O O . ARG A 1 79 ? 3.243 -0.334 -2.994 1.00 76.25 79 ARG A O 1
ATOM 620 N N . THR A 1 80 ? 1.478 1.054 -3.087 1.00 77.19 80 THR A N 1
ATOM 621 C CA . THR A 1 80 ? 0.821 0.492 -1.901 1.00 77.19 80 THR A CA 1
ATOM 622 C C . THR A 1 80 ? 0.466 -0.971 -2.132 1.00 77.19 80 THR A C 1
ATOM 624 O O . THR A 1 80 ? 0.912 -1.821 -1.372 1.00 77.19 80 THR A O 1
ATOM 627 N N . ILE A 1 81 ? -0.226 -1.305 -3.215 1.00 79.50 81 ILE A N 1
ATOM 628 C CA . ILE A 1 81 ? -0.558 -2.675 -3.597 1.00 79.50 81 ILE A CA 1
ATOM 629 C C . ILE A 1 81 ? 0.705 -3.519 -3.761 1.00 79.50 81 ILE A C 1
ATOM 631 O O . ILE A 1 81 ? 0.718 -4.630 -3.258 1.00 79.50 81 ILE A O 1
ATOM 635 N N . SER A 1 82 ? 1.801 -2.993 -4.314 1.00 82.12 82 SER A N 1
ATOM 636 C CA . SER A 1 82 ? 3.084 -3.710 -4.406 1.00 82.12 82 SER A CA 1
ATOM 637 C C . SER A 1 82 ? 3.678 -4.066 -3.037 1.00 82.12 82 SER A C 1
ATOM 639 O O . SER A 1 82 ? 4.409 -5.046 -2.930 1.00 82.12 82 SER A O 1
ATOM 641 N N . THR A 1 83 ? 3.359 -3.329 -1.963 1.00 83.31 83 THR A N 1
ATOM 642 C CA . THR A 1 83 ? 3.733 -3.752 -0.597 1.00 83.31 83 THR A CA 1
ATOM 643 C C . THR A 1 83 ? 2.891 -4.929 -0.099 1.00 83.31 83 THR A C 1
ATOM 645 O O . THR A 1 83 ? 3.393 -5.787 0.628 1.00 83.31 83 THR A O 1
ATOM 648 N N . TYR A 1 84 ? 1.623 -5.006 -0.514 1.00 83.75 84 TYR A N 1
ATOM 649 C CA . TYR A 1 84 ? 0.729 -6.120 -0.191 1.00 83.75 84 TYR A CA 1
ATOM 650 C C . TYR A 1 84 ? 0.905 -7.297 -1.148 1.00 83.75 84 TYR A C 1
ATOM 652 O O . TYR A 1 84 ? 0.669 -8.423 -0.749 1.00 83.75 84 TYR A O 1
ATOM 660 N N . LEU A 1 85 ? 1.351 -7.082 -2.376 1.00 84.31 85 LEU A N 1
ATOM 661 C CA . LEU A 1 85 ? 1.551 -8.086 -3.414 1.00 84.31 85 LEU A CA 1
ATOM 662 C C . LEU A 1 85 ? 2.924 -7.853 -4.053 1.00 84.31 85 LEU A C 1
ATOM 664 O O . LEU A 1 85 ? 3.022 -7.350 -5.173 1.00 84.31 85 LEU A O 1
ATOM 668 N N . PRO A 1 86 ? 4.010 -8.145 -3.315 1.00 81.88 86 PRO A N 1
ATOM 669 C CA . PRO A 1 86 ? 5.353 -7.946 -3.829 1.00 81.88 86 PRO A CA 1
ATOM 670 C C . PRO A 1 86 ? 5.640 -8.912 -4.981 1.00 81.88 86 PRO A C 1
ATOM 672 O O . PRO A 1 86 ? 5.307 -10.093 -4.913 1.00 81.88 86 PRO A O 1
ATOM 675 N N . LYS A 1 87 ? 6.319 -8.409 -6.019 1.00 73.69 87 LYS A N 1
ATOM 676 C CA . LYS A 1 87 ? 6.594 -9.130 -7.278 1.00 73.69 87 LYS A CA 1
ATOM 677 C C . LYS A 1 87 ? 7.376 -10.441 -7.107 1.00 73.69 87 LYS A C 1
ATOM 679 O O . LYS A 1 87 ? 7.363 -11.274 -8.000 1.00 73.69 87 LYS A O 1
ATOM 684 N N . ASN A 1 88 ? 8.066 -10.616 -5.980 1.00 78.50 88 ASN A N 1
ATOM 685 C CA . ASN A 1 88 ? 8.860 -11.805 -5.664 1.00 78.50 88 ASN A CA 1
ATOM 686 C C . ASN A 1 88 ? 8.083 -12.883 -4.891 1.00 78.50 88 ASN A C 1
ATOM 688 O O . ASN A 1 88 ? 8.677 -13.882 -4.488 1.00 78.50 88 ASN A O 1
ATOM 692 N N . LYS A 1 89 ? 6.788 -12.682 -4.624 1.00 78.06 89 LYS A N 1
ATOM 693 C CA . LYS A 1 89 ? 5.960 -13.665 -3.926 1.00 78.06 89 LYS A CA 1
ATOM 694 C C . LYS A 1 89 ? 4.661 -13.906 -4.678 1.00 78.06 89 LYS A C 1
ATOM 696 O O . LYS A 1 89 ? 3.938 -12.977 -5.022 1.00 78.06 89 LYS A O 1
ATOM 701 N N . ASN A 1 90 ? 4.342 -15.182 -4.838 1.00 78.19 90 ASN A N 1
ATOM 702 C CA . ASN A 1 90 ? 3.134 -15.634 -5.505 1.00 78.19 90 ASN A CA 1
ATOM 703 C C . ASN A 1 90 ? 2.002 -15.795 -4.488 1.00 78.19 90 ASN A C 1
ATOM 705 O O . ASN A 1 90 ? 2.104 -16.593 -3.557 1.00 78.19 90 ASN A O 1
ATOM 709 N N . PHE A 1 91 ? 0.910 -15.055 -4.679 1.00 80.12 91 PHE A N 1
ATOM 710 C CA . PHE A 1 91 ? -0.294 -15.155 -3.853 1.00 80.12 91 PHE A CA 1
ATOM 711 C C . PHE A 1 91 ? -1.445 -15.666 -4.708 1.00 80.12 91 PHE A C 1
ATOM 713 O O . PHE A 1 91 ? -2.095 -14.892 -5.392 1.00 80.12 91 PHE A O 1
ATOM 720 N N . SER A 1 92 ? -1.697 -16.972 -4.706 1.00 74.56 92 SER A N 1
ATOM 721 C CA . SER A 1 92 ? -2.788 -17.555 -5.498 1.00 74.56 92 SER A CA 1
ATOM 722 C C . SER A 1 92 ? -4.140 -17.395 -4.797 1.00 74.56 92 SER A C 1
ATOM 724 O O . SER A 1 92 ? -5.035 -16.735 -5.308 1.00 74.56 92 SER A O 1
ATOM 726 N N . ARG A 1 93 ? -4.277 -17.943 -3.583 1.00 79.69 93 ARG A N 1
ATOM 727 C CA . ARG A 1 93 ? -5.566 -18.028 -2.865 1.00 79.69 93 ARG A CA 1
ATOM 728 C C . ARG A 1 93 ? -6.023 -16.708 -2.244 1.00 79.69 93 ARG A C 1
ATOM 730 O O . ARG A 1 93 ? -7.216 -16.471 -2.120 1.00 79.69 93 ARG A O 1
ATOM 737 N N . ASN A 1 94 ? -5.089 -15.860 -1.815 1.00 84.88 94 ASN A N 1
ATOM 738 C CA . ASN A 1 94 ? -5.386 -14.659 -1.029 1.00 84.88 94 ASN A CA 1
ATOM 739 C C . ASN A 1 94 ? -4.982 -13.345 -1.715 1.00 84.88 94 ASN A C 1
ATOM 741 O O . ASN A 1 94 ? -5.041 -12.299 -1.068 1.00 84.88 94 ASN A O 1
ATOM 745 N N . ALA A 1 95 ? -4.594 -13.364 -2.998 1.00 84.00 95 ALA A N 1
ATOM 746 C CA . ALA A 1 95 ? -4.212 -12.144 -3.714 1.00 84.00 95 ALA A CA 1
ATOM 747 C C . ALA A 1 95 ? -5.316 -11.085 -3.674 1.00 84.00 95 ALA A C 1
ATOM 749 O O . ALA A 1 95 ? -5.055 -9.949 -3.281 1.00 84.00 95 ALA A O 1
ATOM 750 N N . LEU A 1 96 ? -6.551 -11.483 -3.995 1.00 84.25 96 LEU A N 1
ATOM 751 C CA . LEU A 1 96 ? -7.699 -10.583 -4.009 1.00 84.25 96 LEU A CA 1
ATOM 752 C C . LEU A 1 96 ? -7.929 -9.943 -2.637 1.00 84.25 96 LEU A C 1
ATOM 754 O O . LEU A 1 96 ? -7.957 -8.724 -2.529 1.00 84.25 96 LEU A O 1
ATOM 758 N N . GLY A 1 97 ? -7.994 -10.743 -1.568 1.00 87.12 97 GLY A N 1
ATOM 759 C CA . GLY A 1 97 ? -8.196 -10.222 -0.212 1.00 87.12 97 GLY A CA 1
ATOM 760 C C . GLY A 1 97 ? -7.091 -9.256 0.234 1.00 87.12 97 GLY A C 1
ATOM 761 O O . GLY A 1 97 ? -7.362 -8.266 0.913 1.00 87.12 97 GLY A O 1
ATOM 762 N N . ARG A 1 98 ? -5.843 -9.494 -0.188 1.00 87.94 98 ARG A N 1
ATOM 763 C CA . ARG A 1 98 ? -4.713 -8.602 0.114 1.00 87.94 98 ARG A CA 1
ATOM 764 C C . ARG A 1 98 ? -4.761 -7.309 -0.695 1.00 87.94 98 ARG A C 1
ATOM 766 O O . ARG A 1 98 ? -4.484 -6.257 -0.121 1.00 87.94 98 ARG A O 1
ATOM 773 N N . ALA A 1 99 ? -5.155 -7.370 -1.967 1.00 85.62 99 ALA A N 1
ATOM 774 C CA . ALA A 1 99 ? -5.417 -6.188 -2.786 1.00 85.62 99 ALA A CA 1
ATOM 775 C C . ALA A 1 99 ? -6.572 -5.357 -2.201 1.00 85.62 99 ALA A C 1
ATOM 777 O O . ALA A 1 99 ? -6.390 -4.170 -1.940 1.00 85.62 99 ALA A O 1
ATOM 778 N N . SER A 1 100 ? -7.705 -5.983 -1.866 1.00 86.56 100 SER A N 1
ATOM 779 C CA . SER A 1 100 ? -8.852 -5.315 -1.233 1.00 86.56 100 SER A CA 1
ATOM 780 C C . SER A 1 100 ? -8.476 -4.645 0.090 1.00 86.56 100 SER A C 1
ATOM 782 O O . SER A 1 100 ? -8.874 -3.514 0.357 1.00 86.56 100 SER A O 1
ATOM 784 N N . ALA A 1 101 ? -7.665 -5.307 0.921 1.00 87.69 101 ALA A N 1
ATOM 785 C CA . ALA A 1 101 ? -7.180 -4.728 2.172 1.00 87.69 101 ALA A CA 1
ATOM 786 C C . ALA A 1 101 ? -6.238 -3.533 1.945 1.00 87.69 101 ALA A C 1
ATOM 788 O O . ALA A 1 101 ? -6.248 -2.587 2.738 1.00 87.69 101 ALA A O 1
ATOM 789 N N . ALA A 1 102 ? -5.429 -3.564 0.882 1.00 86.69 102 ALA A N 1
ATOM 790 C CA . ALA A 1 102 ? -4.590 -2.438 0.487 1.00 86.69 102 ALA A CA 1
ATOM 791 C C . ALA A 1 102 ? -5.456 -1.241 0.076 1.00 86.69 102 ALA A C 1
ATOM 793 O O . ALA A 1 102 ? -5.272 -0.154 0.617 1.00 86.69 102 ALA A O 1
ATOM 794 N N . VAL A 1 103 ? -6.448 -1.465 -0.791 1.00 86.38 103 VAL A N 1
ATOM 795 C CA . VAL A 1 103 ? -7.409 -0.447 -1.244 1.00 86.38 103 VAL A CA 1
ATOM 796 C C . VAL A 1 103 ? -8.161 0.165 -0.061 1.00 86.38 103 VAL A C 1
ATOM 798 O O . VAL A 1 103 ? -8.183 1.385 0.097 1.00 86.38 103 VAL A O 1
ATOM 801 N N . LEU A 1 104 ? -8.679 -0.665 0.853 1.00 88.56 104 LEU A N 1
ATOM 802 C CA . LEU A 1 104 ? -9.385 -0.194 2.046 1.00 88.56 104 LEU A CA 1
ATOM 803 C C . LEU A 1 104 ? -8.518 0.748 2.897 1.00 88.56 104 LEU A C 1
ATOM 805 O O . LEU A 1 104 ? -9.039 1.720 3.438 1.00 88.56 104 LEU A O 1
ATOM 809 N N . LYS A 1 105 ? -7.213 0.478 3.010 1.00 86.50 105 LYS A N 1
ATOM 810 C CA . LYS A 1 105 ? -6.246 1.306 3.755 1.00 86.50 105 LYS A CA 1
ATOM 811 C C . LYS A 1 105 ? -5.746 2.536 3.000 1.00 86.50 105 LYS A C 1
ATOM 813 O O . LYS A 1 105 ? -5.102 3.381 3.616 1.00 86.50 105 LYS A O 1
ATOM 818 N N . VAL A 1 106 ? -5.949 2.608 1.689 1.00 83.12 106 VAL A N 1
ATOM 819 C CA . VAL A 1 106 ? -5.651 3.819 0.916 1.00 83.12 106 VAL A CA 1
ATOM 820 C C . VAL A 1 106 ? -6.822 4.785 1.044 1.00 83.12 106 VAL A C 1
ATOM 822 O O . VAL A 1 106 ? -6.617 5.913 1.485 1.00 83.12 106 VAL A O 1
ATOM 825 N N . ASN A 1 107 ? -8.040 4.304 0.780 1.00 85.06 107 ASN A N 1
ATOM 826 C CA . ASN A 1 107 ? -9.261 5.112 0.874 1.00 85.06 107 ASN A CA 1
ATOM 827 C C . ASN A 1 107 ? -9.551 5.527 2.323 1.00 85.06 107 ASN A C 1
ATOM 829 O O . ASN A 1 107 ? -10.039 6.614 2.607 1.00 85.06 107 ASN A O 1
ATOM 833 N N . ASN A 1 108 ? -9.233 4.661 3.289 1.00 85.00 108 ASN A N 1
ATOM 834 C CA . ASN A 1 108 ? -9.401 4.968 4.705 1.00 85.00 108 ASN A CA 1
ATOM 835 C C . ASN A 1 108 ? -8.042 5.103 5.380 1.00 85.00 108 ASN A C 1
ATOM 837 O O . ASN A 1 108 ? -7.139 4.310 5.145 1.00 85.00 108 ASN A O 1
ATOM 841 N N . LYS A 1 109 ? -7.914 6.031 6.329 1.00 83.69 109 LYS A N 1
ATOM 842 C CA . LYS A 1 109 ? -6.746 6.063 7.222 1.00 83.69 109 LYS A CA 1
ATOM 843 C C . LYS A 1 109 ? -6.625 4.744 8.002 1.00 83.69 109 LYS A C 1
ATOM 845 O O . LYS A 1 109 ? -7.613 4.028 8.197 1.00 83.69 109 LYS A O 1
ATOM 850 N N . ARG A 1 110 ? -5.408 4.400 8.442 1.00 85.19 110 ARG A N 1
ATOM 851 C CA . ARG A 1 110 ? -5.100 3.076 9.022 1.00 85.19 110 ARG A CA 1
ATOM 852 C C . ARG A 1 110 ? -5.980 2.722 10.219 1.00 85.19 110 ARG A C 1
ATOM 854 O O . ARG A 1 110 ? -6.361 1.564 10.367 1.00 85.19 110 ARG A O 1
ATOM 861 N N . ASP A 1 111 ? -6.292 3.710 11.054 1.00 88.06 111 ASP A N 1
ATOM 862 C CA . ASP A 1 111 ? -7.165 3.571 12.219 1.00 88.06 111 ASP A CA 1
ATOM 863 C C . ASP A 1 111 ? -8.580 3.139 11.820 1.00 88.06 111 ASP A C 1
ATOM 865 O O . ASP A 1 111 ? -9.113 2.165 12.355 1.00 88.06 111 ASP A O 1
ATOM 869 N N . VAL A 1 112 ? -9.159 3.833 10.840 1.00 89.31 112 VAL A N 1
ATOM 870 C CA . VAL A 1 112 ? -10.514 3.578 10.345 1.00 89.31 112 VAL A CA 1
ATOM 871 C C . VAL A 1 112 ? -10.576 2.252 9.596 1.00 89.31 112 VAL A C 1
ATOM 873 O O . VAL A 1 112 ? -11.499 1.471 9.822 1.00 89.31 112 VAL A O 1
ATOM 876 N N . ALA A 1 113 ? -9.587 1.967 8.745 1.00 90.75 113 ALA A N 1
ATOM 877 C CA . ALA A 1 113 ? -9.508 0.708 8.012 1.00 90.75 113 ALA A CA 1
ATOM 878 C C . ALA A 1 113 ? -9.486 -0.492 8.971 1.00 90.75 113 ALA A C 1
ATOM 880 O O . ALA A 1 113 ? -10.286 -1.414 8.821 1.00 90.75 113 ALA A O 1
ATOM 881 N N . LEU A 1 114 ? -8.633 -0.449 10.004 1.00 90.44 114 LEU A N 1
ATOM 882 C CA . LEU A 1 114 ? -8.544 -1.525 10.991 1.00 90.44 114 LEU A CA 1
ATOM 883 C C . LEU A 1 114 ? -9.858 -1.687 11.766 1.00 90.44 114 LEU A C 1
ATOM 885 O O . LEU A 1 114 ? -10.366 -2.800 11.892 1.00 90.44 114 LEU A O 1
ATOM 889 N N . ALA A 1 115 ? -10.444 -0.583 12.236 1.00 89.56 115 ALA A N 1
ATOM 890 C CA . ALA A 1 115 ? -11.713 -0.619 12.956 1.00 89.56 115 ALA A CA 1
ATOM 891 C C . ALA A 1 115 ? -12.848 -1.220 12.107 1.00 89.56 115 ALA A C 1
ATOM 893 O O . ALA A 1 115 ? -13.617 -2.037 12.614 1.00 89.56 115 ALA A O 1
ATOM 894 N N . LYS A 1 116 ? -12.924 -0.870 10.814 1.00 91.44 116 LYS A N 1
ATOM 895 C CA . LYS A 1 116 ? -13.889 -1.448 9.865 1.00 91.44 116 LYS A CA 1
ATOM 896 C C . LYS A 1 116 ? -13.676 -2.953 9.693 1.00 91.44 116 LYS A C 1
ATOM 898 O O . LYS A 1 116 ? -14.640 -3.703 9.808 1.00 91.44 116 LYS A O 1
ATOM 903 N N . THR A 1 117 ? -12.432 -3.401 9.492 1.00 90.62 117 THR A N 1
ATOM 904 C CA . THR A 1 117 ? -12.135 -4.839 9.343 1.00 90.62 117 THR A CA 1
ATOM 905 C C . THR A 1 117 ? -12.500 -5.643 10.588 1.00 90.62 117 THR A C 1
ATOM 907 O O . THR A 1 117 ? -13.143 -6.679 10.480 1.00 90.62 117 THR A O 1
ATOM 910 N N . LEU A 1 118 ? -12.169 -5.142 11.778 1.00 90.88 118 LEU A N 1
ATOM 911 C CA . LEU A 1 118 ? -12.471 -5.820 13.037 1.00 90.88 118 LEU A CA 1
ATOM 912 C C . LEU A 1 118 ? -13.973 -5.885 13.311 1.00 90.88 118 LEU A C 1
ATOM 914 O O . LEU A 1 118 ? -14.472 -6.912 13.761 1.00 90.88 118 LEU A O 1
ATOM 918 N N . LYS A 1 119 ? -14.706 -4.815 12.983 1.00 90.94 119 LYS A N 1
ATOM 919 C CA . LYS A 1 119 ? -16.168 -4.813 13.062 1.00 90.94 119 LYS A CA 1
ATOM 920 C C . LYS A 1 119 ? -16.784 -5.843 12.108 1.00 90.94 119 LYS A C 1
ATOM 922 O O . LYS A 1 119 ? -17.710 -6.532 12.514 1.00 90.94 119 LYS A O 1
ATOM 927 N N . ALA A 1 120 ? -16.259 -5.972 10.888 1.00 90.69 120 ALA A N 1
ATOM 928 C CA . ALA A 1 120 ? -16.744 -6.945 9.905 1.00 90.69 120 ALA A CA 1
ATOM 929 C C . ALA A 1 120 ? -16.505 -8.405 10.332 1.00 90.69 120 ALA A C 1
ATOM 931 O O . ALA A 1 120 ? -17.330 -9.262 10.049 1.00 90.69 120 ALA A O 1
ATOM 932 N N . VAL A 1 121 ? -15.415 -8.680 11.056 1.00 91.69 121 VAL A N 1
ATOM 933 C CA . VAL A 1 121 ? -15.110 -10.013 11.617 1.00 91.69 121 VAL A CA 1
ATOM 934 C C . VAL A 1 121 ? -15.937 -10.317 12.883 1.00 91.69 121 VAL A C 1
ATOM 936 O O . VAL A 1 121 ? -15.896 -11.425 13.401 1.00 91.69 121 VAL A O 1
ATOM 939 N N . GLY A 1 122 ? -16.693 -9.347 13.408 1.00 92.25 122 GLY A N 1
ATOM 940 C CA . GLY A 1 122 ? -17.434 -9.479 14.669 1.00 92.25 122 GLY A CA 1
ATOM 941 C C . GLY A 1 122 ? -16.590 -9.200 15.920 1.00 92.25 122 GLY A C 1
ATOM 942 O O . GLY A 1 122 ? -17.121 -9.116 17.023 1.00 92.25 122 GLY A O 1
ATOM 943 N N . CYS A 1 123 ? -15.287 -8.950 15.768 1.00 89.94 123 CYS A N 1
ATOM 944 C CA . CYS A 1 123 ? -14.365 -8.612 16.855 1.00 89.94 123 CYS A CA 1
ATOM 945 C C . CYS A 1 123 ? -14.219 -7.091 17.029 1.00 89.94 123 CYS A C 1
ATOM 947 O O . CYS A 1 123 ? -13.113 -6.546 17.016 1.00 89.94 123 CYS A O 1
ATOM 949 N N . GLY A 1 124 ? -15.342 -6.380 17.160 1.00 88.19 124 GLY A N 1
ATOM 950 C CA . GLY A 1 124 ? -15.345 -4.926 17.324 1.00 88.19 124 GLY A CA 1
ATOM 951 C C . GLY A 1 124 ? -14.531 -4.468 18.542 1.00 88.19 124 GLY A C 1
ATOM 952 O O . GLY A 1 124 ? -14.623 -5.035 19.628 1.00 88.19 124 GLY A O 1
ATOM 953 N N . LEU A 1 125 ? -13.738 -3.405 18.384 1.00 87.94 125 LEU A N 1
ATOM 954 C CA . LEU A 1 125 ? -12.960 -2.862 19.497 1.00 87.94 125 LEU A CA 1
ATOM 955 C C . LEU A 1 125 ? -13.855 -2.093 20.477 1.00 87.94 125 LEU A C 1
ATOM 957 O O . LEU A 1 125 ? -14.577 -1.172 20.089 1.00 87.94 125 LEU A O 1
ATOM 961 N N . GLY A 1 126 ? -13.737 -2.399 21.772 1.00 86.69 126 GLY A N 1
ATOM 962 C CA . GLY A 1 126 ? -14.413 -1.647 22.830 1.00 86.69 126 GLY A CA 1
ATOM 963 C C . GLY A 1 126 ? -13.974 -0.176 22.866 1.00 86.69 126 GLY A C 1
ATOM 964 O O . GLY A 1 126 ? -12.789 0.134 22.704 1.00 86.69 126 GLY A O 1
ATOM 965 N N . ARG A 1 127 ? -14.918 0.743 23.125 1.00 82.00 127 ARG A N 1
ATOM 966 C CA . ARG A 1 127 ? -14.723 2.211 23.034 1.00 82.00 127 ARG A CA 1
ATOM 967 C C . ARG A 1 127 ? -13.536 2.750 23.849 1.00 82.00 127 ARG A C 1
ATOM 969 O O . ARG A 1 127 ? -12.897 3.712 23.426 1.00 82.00 127 ARG A O 1
ATOM 976 N N . LYS A 1 128 ? -13.242 2.140 25.003 1.00 86.38 128 LYS A N 1
ATOM 977 C CA . LYS A 1 128 ? -12.143 2.515 25.917 1.00 86.38 128 LYS A CA 1
ATOM 978 C C . LYS A 1 128 ? -10.979 1.514 25.916 1.00 86.38 128 LYS A C 1
ATOM 980 O O . LYS A 1 128 ? -10.117 1.569 26.786 1.00 86.38 128 LYS A O 1
ATOM 985 N N . SER A 1 129 ? -10.940 0.590 24.956 1.00 91.94 129 SER A N 1
ATOM 986 C CA . SER A 1 129 ? -9.871 -0.408 24.882 1.00 91.94 129 SER A CA 1
ATOM 987 C C . SER A 1 129 ? -8.502 0.242 24.641 1.00 91.94 129 SER A C 1
ATOM 989 O O . SER A 1 129 ? -8.381 1.258 23.946 1.00 91.94 129 SER A O 1
ATOM 991 N N . ARG A 1 130 ? -7.439 -0.384 25.164 1.00 92.31 130 ARG A N 1
ATOM 992 C CA . ARG A 1 130 ? -6.046 0.043 24.926 1.00 92.31 130 ARG A CA 1
ATOM 993 C C . ARG A 1 130 ? -5.724 0.132 23.429 1.00 92.31 130 ARG A C 1
ATOM 995 O O . ARG A 1 130 ? -5.022 1.051 23.010 1.00 92.31 130 ARG A O 1
ATOM 1002 N N . ALA A 1 131 ? -6.289 -0.770 22.625 1.00 90.12 131 ALA A N 1
ATOM 1003 C CA . ALA A 1 131 ? -6.148 -0.777 21.172 1.00 90.12 131 ALA A CA 1
ATOM 1004 C C . ALA A 1 131 ? -6.718 0.496 20.520 1.00 90.12 131 ALA A C 1
ATOM 1006 O O . ALA A 1 131 ? -6.044 1.120 19.704 1.00 90.12 131 ALA A O 1
ATOM 1007 N N . VAL A 1 132 ? -7.910 0.951 20.926 1.00 90.25 132 VAL A N 1
ATOM 1008 C CA . VAL A 1 132 ? -8.499 2.204 20.411 1.00 90.25 132 VAL A CA 1
ATOM 1009 C C . VAL A 1 132 ? -7.655 3.418 20.795 1.00 90.25 132 VAL A C 1
ATOM 1011 O O . VAL A 1 132 ? -7.460 4.322 19.982 1.00 90.25 132 VAL A O 1
ATOM 1014 N N . VAL A 1 133 ? -7.104 3.442 22.011 1.00 91.56 133 VAL A N 1
ATOM 1015 C CA . VAL A 1 133 ? -6.189 4.511 22.439 1.00 91.56 133 VAL A CA 1
ATOM 1016 C C . VAL A 1 133 ? -4.921 4.524 21.579 1.00 91.56 133 VAL A C 1
ATOM 1018 O O . VAL A 1 133 ? -4.485 5.594 21.150 1.00 91.56 133 VAL A O 1
ATOM 1021 N N . ALA A 1 134 ? -4.353 3.355 21.275 1.00 92.19 134 ALA A N 1
ATOM 1022 C CA . ALA A 1 134 ? -3.199 3.237 20.388 1.00 92.19 134 ALA A CA 1
ATOM 1023 C C . ALA A 1 134 ? -3.516 3.726 18.964 1.00 92.19 134 ALA A C 1
ATOM 1025 O O . ALA A 1 134 ? -2.755 4.523 18.416 1.00 92.19 134 ALA A O 1
ATOM 1026 N N . LEU A 1 135 ? -4.668 3.350 18.398 1.00 90.75 135 LEU A N 1
ATOM 1027 C CA . LEU A 1 135 ? -5.099 3.817 17.074 1.00 90.75 135 LEU A CA 1
ATOM 1028 C C . LEU A 1 135 ? -5.259 5.341 17.022 1.00 90.75 135 LEU A C 1
ATOM 1030 O O . LEU A 1 135 ? -4.790 5.981 16.081 1.00 90.75 135 LEU A O 1
ATOM 1034 N N . LYS A 1 136 ? -5.829 5.949 18.070 1.00 90.25 136 LYS A N 1
ATOM 1035 C CA . LYS A 1 136 ? -5.915 7.414 18.188 1.00 90.25 136 LYS A CA 1
ATOM 1036 C C . LYS A 1 136 ? -4.533 8.072 18.229 1.00 90.25 136 LYS A C 1
ATOM 1038 O O . LYS A 1 136 ? -4.345 9.121 17.614 1.00 90.25 136 LYS A O 1
ATOM 1043 N N . LYS A 1 137 ? -3.559 7.476 18.929 1.00 92.00 137 LYS A N 1
ATOM 1044 C CA . LYS A 1 137 ? -2.169 7.970 18.950 1.00 92.00 137 LYS A CA 1
ATOM 1045 C C . LYS A 1 137 ? -1.517 7.885 17.568 1.00 92.00 137 LYS A C 1
ATOM 1047 O O . LYS A 1 137 ? -0.883 8.851 17.153 1.00 92.00 137 LYS A O 1
ATOM 1052 N N . ILE A 1 138 ? -1.712 6.776 16.851 1.00 90.25 138 ILE A N 1
ATOM 1053 C CA . ILE A 1 138 ? -1.217 6.601 15.477 1.00 90.25 138 ILE A CA 1
ATOM 1054 C C . ILE A 1 138 ? -1.795 7.689 14.571 1.00 90.25 138 ILE A C 1
ATOM 1056 O O . ILE A 1 138 ? -1.032 8.399 13.924 1.00 90.25 138 ILE A O 1
ATOM 1060 N N . ARG A 1 139 ? -3.116 7.903 14.603 1.00 90.69 139 ARG A N 1
ATOM 1061 C CA . ARG A 1 139 ? -3.775 8.948 13.809 1.00 90.69 139 ARG A CA 1
ATOM 1062 C C . ARG A 1 139 ? -3.218 10.342 14.104 1.00 90.69 139 ARG A C 1
ATOM 1064 O O . ARG A 1 139 ? -2.924 11.092 13.180 1.00 90.69 139 ARG A O 1
ATOM 1071 N N . LYS A 1 140 ? -3.053 10.695 15.386 1.00 92.62 140 LYS A N 1
ATOM 1072 C CA . LYS A 1 140 ? -2.468 11.990 15.781 1.00 92.62 140 LYS A CA 1
ATOM 1073 C C . LYS A 1 140 ? -1.065 12.174 15.200 1.00 92.62 140 LYS A C 1
ATOM 1075 O O . LYS A 1 140 ? -0.765 13.249 14.688 1.00 92.62 140 LYS A O 1
ATOM 1080 N N . ARG A 1 141 ? -0.233 11.128 15.243 1.00 92.44 141 ARG A N 1
ATOM 1081 C CA . ARG A 1 141 ? 1.111 11.147 14.652 1.00 92.44 141 ARG A CA 1
ATOM 1082 C C . ARG A 1 141 ? 1.056 11.307 13.134 1.00 92.44 141 ARG A C 1
ATOM 1084 O O . ARG A 1 141 ? 1.749 12.160 12.608 1.00 92.44 141 ARG A O 1
ATOM 1091 N N . GLU A 1 142 ? 0.187 10.572 12.445 1.00 88.81 142 GLU A N 1
ATOM 1092 C CA . GLU A 1 142 ? 0.038 10.676 10.985 1.00 88.81 142 GLU A CA 1
ATOM 1093 C C . GLU A 1 142 ? -0.398 12.080 10.535 1.00 88.81 142 GLU A C 1
ATOM 1095 O O . GLU A 1 142 ? 0.120 12.601 9.546 1.00 88.81 142 GLU A O 1
ATOM 1100 N N . ILE A 1 143 ? -1.313 12.719 11.274 1.00 89.81 143 ILE A N 1
ATOM 1101 C CA . ILE A 1 143 ? -1.733 14.105 11.013 1.00 89.81 143 ILE A CA 1
ATOM 1102 C C . ILE A 1 143 ? -0.555 15.063 11.205 1.00 89.81 143 ILE A C 1
ATOM 1104 O O . ILE A 1 143 ? -0.295 15.894 10.332 1.00 89.81 143 ILE A O 1
ATOM 1108 N N . TYR A 1 144 ? 0.169 14.926 12.320 1.00 93.94 144 TYR A N 1
ATOM 1109 C CA . TYR A 1 144 ? 1.354 15.733 12.600 1.00 93.94 144 TYR A CA 1
ATOM 1110 C C . TYR A 1 144 ? 2.417 15.567 11.512 1.00 93.94 144 TYR A C 1
ATOM 1112 O O . TYR A 1 144 ? 2.890 16.561 10.970 1.00 93.94 144 TYR A O 1
ATOM 1120 N N . ASP A 1 145 ? 2.738 14.330 11.132 1.00 90.94 145 ASP A N 1
ATOM 1121 C CA . ASP A 1 145 ? 3.729 14.030 10.101 1.00 90.94 145 ASP A CA 1
ATOM 1122 C C . ASP A 1 145 ? 3.310 14.634 8.758 1.00 90.94 145 ASP A C 1
ATOM 1124 O O . ASP A 1 145 ? 4.118 15.270 8.085 1.00 90.94 145 ASP A O 1
ATOM 1128 N N . CYS A 1 146 ? 2.037 14.512 8.368 1.00 87.44 146 CYS A N 1
ATOM 1129 C CA . CYS A 1 146 ? 1.541 15.107 7.129 1.00 87.44 146 CYS A CA 1
ATOM 1130 C C . CYS A 1 146 ? 1.675 16.639 7.136 1.00 87.44 146 CYS A C 1
ATOM 1132 O O . CYS A 1 146 ? 2.179 17.219 6.170 1.00 87.44 146 CYS A O 1
ATOM 1134 N N . ALA A 1 147 ? 1.280 17.294 8.233 1.00 92.62 147 ALA A N 1
ATOM 1135 C CA . ALA A 1 147 ? 1.419 18.740 8.400 1.00 92.62 147 ALA A CA 1
ATOM 1136 C C . ALA A 1 147 ? 2.895 19.173 8.391 1.00 92.62 147 ALA A C 1
ATOM 1138 O O . ALA A 1 147 ? 3.272 20.107 7.681 1.00 92.62 147 ALA A O 1
ATOM 1139 N N . TYR A 1 148 ? 3.752 18.439 9.102 1.00 94.19 148 TYR A N 1
ATOM 1140 C CA . TYR A 1 148 ? 5.190 18.670 9.151 1.00 94.19 148 TYR A CA 1
ATOM 1141 C C . TYR A 1 148 ? 5.823 18.564 7.760 1.00 94.19 148 TYR A C 1
ATOM 1143 O O . TYR A 1 148 ? 6.535 19.475 7.338 1.00 94.19 148 TYR A O 1
ATOM 1151 N N . GLN A 1 149 ? 5.507 17.517 6.992 1.00 89.19 149 GLN A N 1
ATOM 1152 C CA . GLN A 1 149 ? 6.025 17.343 5.629 1.00 89.19 149 GLN A CA 1
ATOM 1153 C C . GLN A 1 149 ? 5.535 18.430 4.659 1.00 89.19 149 GLN A C 1
ATOM 1155 O O . GLN A 1 149 ? 6.240 18.762 3.702 1.00 89.19 149 GLN A O 1
ATOM 1160 N N . LYS A 1 150 ? 4.345 18.998 4.896 1.00 90.19 150 LYS A N 1
ATOM 1161 C CA . LYS A 1 150 ? 3.797 20.118 4.116 1.00 90.19 150 LYS A CA 1
ATOM 1162 C C . LYS A 1 150 ? 4.359 21.482 4.535 1.00 90.19 150 LYS A C 1
ATOM 1164 O O . LYS A 1 150 ? 4.233 22.429 3.755 1.00 90.19 150 LYS A O 1
ATOM 1169 N N . SER A 1 151 ? 4.996 21.581 5.705 1.00 95.44 151 SER A N 1
ATOM 1170 C CA . SER A 1 151 ? 5.545 22.835 6.225 1.00 95.44 151 SER A CA 1
ATOM 1171 C C . SER A 1 151 ? 6.605 23.443 5.297 1.00 95.44 151 SER A C 1
ATOM 1173 O O . SER A 1 151 ? 7.410 22.740 4.674 1.00 95.44 151 SER A O 1
ATOM 1175 N N . LEU A 1 152 ? 6.633 24.778 5.227 1.00 95.88 152 LEU A N 1
ATOM 1176 C CA . LEU A 1 152 ? 7.590 25.521 4.400 1.00 95.88 152 LEU A CA 1
ATOM 1177 C C . LEU A 1 152 ? 9.039 25.207 4.781 1.00 95.88 152 LEU A C 1
ATOM 1179 O O . LEU A 1 152 ? 9.875 25.002 3.903 1.00 95.88 152 LEU A O 1
ATOM 1183 N N . ARG A 1 153 ? 9.321 25.079 6.084 1.00 96.19 153 ARG A N 1
ATOM 1184 C CA . ARG A 1 153 ? 10.651 24.729 6.601 1.00 96.19 153 ARG A CA 1
ATOM 1185 C C . ARG A 1 153 ? 11.155 23.408 6.019 1.00 96.19 153 ARG A C 1
ATOM 1187 O O . ARG A 1 153 ? 12.286 23.338 5.541 1.00 96.19 153 ARG A O 1
ATOM 1194 N N . VAL A 1 154 ? 10.319 22.368 6.020 1.00 95.88 154 VAL A N 1
ATOM 1195 C CA . VAL A 1 154 ? 10.695 21.051 5.484 1.00 95.88 154 VAL A CA 1
ATOM 1196 C C . VAL A 1 154 ? 10.851 21.097 3.967 1.00 95.88 154 VAL A C 1
ATOM 1198 O O . VAL A 1 154 ? 11.821 20.549 3.440 1.00 95.88 154 VAL A O 1
ATOM 1201 N N . LYS A 1 155 ? 9.959 21.794 3.253 1.00 94.50 155 LYS A N 1
ATOM 1202 C CA . LYS A 1 155 ? 10.081 21.993 1.799 1.00 94.50 155 LYS A CA 1
ATOM 1203 C C . LYS A 1 155 ? 11.393 22.691 1.429 1.00 94.50 155 LYS A C 1
ATOM 1205 O O . LYS A 1 155 ? 12.107 22.220 0.546 1.00 94.50 155 LYS A O 1
ATOM 1210 N N . LEU A 1 156 ? 11.752 23.750 2.148 1.00 97.06 156 LEU A N 1
ATOM 1211 C CA . LEU A 1 156 ? 12.982 24.506 1.932 1.00 97.06 156 LEU A CA 1
ATOM 1212 C C . LEU A 1 156 ? 14.228 23.654 2.213 1.00 97.06 156 LEU A C 1
ATOM 1214 O O . LEU A 1 156 ? 15.163 23.640 1.413 1.00 97.06 156 LEU A O 1
ATOM 1218 N N . ASN A 1 157 ? 14.220 22.868 3.291 1.00 96.06 157 ASN A N 1
ATOM 1219 C CA . ASN A 1 157 ? 15.309 21.936 3.592 1.00 96.06 157 ASN A CA 1
ATOM 1220 C C . ASN A 1 157 ? 15.467 20.855 2.511 1.00 96.06 157 ASN A C 1
ATOM 1222 O O . ASN A 1 157 ? 16.591 20.548 2.113 1.00 96.06 157 ASN A O 1
ATOM 1226 N N . ARG A 1 158 ? 14.361 20.321 1.975 1.00 94.25 158 ARG A N 1
ATOM 1227 C CA . ARG A 1 158 ? 14.388 19.369 0.851 1.00 94.25 158 ARG A CA 1
ATOM 1228 C C . ARG A 1 158 ? 14.990 19.991 -0.409 1.00 94.25 158 ARG A C 1
ATOM 1230 O O . ARG A 1 158 ? 15.778 19.335 -1.084 1.00 94.25 158 ARG A O 1
ATOM 1237 N N . LEU A 1 159 ? 14.660 21.247 -0.716 1.00 95.06 159 LEU A N 1
ATOM 1238 C CA . LEU A 1 159 ? 15.247 21.966 -1.852 1.00 95.06 159 LEU A CA 1
ATOM 1239 C C . LEU A 1 159 ? 16.752 22.191 -1.667 1.00 95.06 159 LEU A C 1
ATOM 1241 O O . LEU A 1 159 ? 17.523 21.917 -2.586 1.00 95.06 159 LEU A O 1
ATOM 1245 N N . LYS A 1 160 ? 17.190 22.600 -0.469 1.00 97.06 160 LYS A N 1
ATOM 1246 C CA . LYS A 1 160 ? 18.620 22.727 -0.135 1.00 97.06 160 LYS A CA 1
ATOM 1247 C C . LYS A 1 160 ? 19.364 21.400 -0.301 1.00 97.06 160 LYS A C 1
ATOM 1249 O O . LYS A 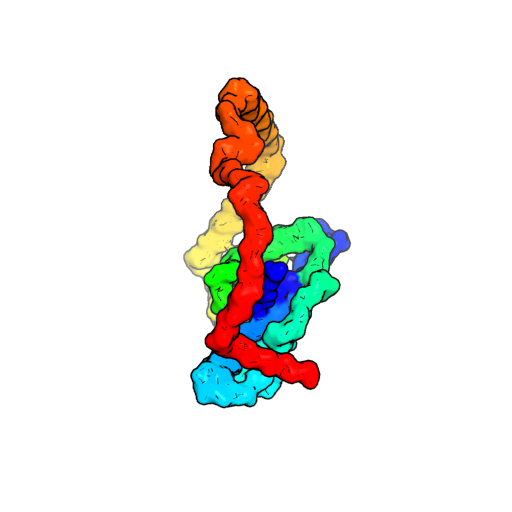1 160 ? 20.428 21.373 -0.914 1.00 97.06 160 LYS A O 1
ATOM 1254 N N . ALA A 1 161 ? 18.787 20.302 0.188 1.00 95.38 161 ALA A N 1
ATOM 1255 C CA . ALA A 1 161 ? 19.366 18.969 0.045 1.00 95.38 161 ALA A CA 1
ATOM 1256 C C . ALA A 1 161 ? 19.480 18.542 -1.429 1.00 95.38 161 ALA A C 1
ATOM 1258 O O . ALA A 1 161 ? 20.539 18.077 -1.842 1.00 95.38 161 ALA A O 1
ATOM 1259 N N . ARG A 1 162 ? 18.438 18.766 -2.243 1.00 94.56 162 ARG A N 1
ATOM 1260 C CA . ARG A 1 162 ? 18.474 18.489 -3.691 1.00 94.56 162 ARG A CA 1
ATOM 1261 C C . ARG A 1 162 ? 19.523 19.329 -4.416 1.00 94.56 162 ARG A C 1
ATOM 1263 O O . ARG A 1 162 ? 20.245 18.795 -5.250 1.00 94.56 162 ARG A O 1
ATOM 1270 N N . LYS A 1 163 ? 19.652 20.618 -4.075 1.00 97.12 163 LYS A N 1
ATOM 1271 C CA . LYS A 1 163 ? 20.704 21.490 -4.622 1.00 97.12 163 LYS A CA 1
ATOM 1272 C C . LYS A 1 163 ? 22.091 20.935 -4.304 1.00 97.12 163 LYS A C 1
ATOM 1274 O O . LYS A 1 163 ? 22.918 20.836 -5.203 1.00 97.12 163 LYS A O 1
ATOM 1279 N N . LYS A 1 164 ? 22.330 20.539 -3.049 1.00 96.06 164 LYS A N 1
ATOM 1280 C CA . LYS A 1 164 ? 23.600 19.931 -2.632 1.00 96.06 164 LYS A CA 1
ATOM 1281 C C . LYS A 1 164 ? 23.890 18.653 -3.425 1.00 96.06 164 LYS A C 1
ATOM 1283 O O . LYS A 1 164 ? 24.943 18.556 -4.036 1.00 96.06 164 LYS A O 1
ATOM 1288 N N . GLN A 1 165 ? 22.919 17.742 -3.515 1.00 92.81 165 GLN A N 1
ATOM 1289 C CA . GLN A 1 165 ? 23.049 16.505 -4.295 1.00 92.81 165 GLN A CA 1
ATOM 1290 C C . GLN A 1 165 ? 23.350 16.764 -5.778 1.00 92.81 165 GLN A C 1
ATOM 1292 O O . GLN A 1 165 ? 24.163 16.059 -6.365 1.00 92.81 165 GLN A O 1
ATOM 1297 N N . ALA A 1 166 ? 22.726 17.776 -6.388 1.00 93.50 166 ALA A N 1
ATOM 1298 C CA . ALA A 1 166 ? 22.989 18.141 -7.778 1.00 93.50 166 ALA A CA 1
ATOM 1299 C C . ALA A 1 166 ? 24.415 18.682 -7.974 1.00 93.50 166 ALA A C 1
ATOM 1301 O O . ALA A 1 166 ? 25.084 18.314 -8.938 1.00 93.50 166 ALA A O 1
ATOM 1302 N N . ILE A 1 167 ? 24.897 19.516 -7.047 1.00 94.12 167 ILE A N 1
ATOM 1303 C CA . ILE A 1 167 ? 26.279 20.014 -7.056 1.00 94.12 167 ILE A CA 1
ATOM 1304 C C . ILE A 1 167 ? 27.257 18.848 -6.890 1.00 94.12 167 ILE A C 1
ATOM 1306 O O . ILE A 1 167 ? 28.155 18.699 -7.716 1.00 94.12 167 ILE A O 1
ATOM 1310 N N . ASP A 1 168 ? 27.044 17.990 -5.891 1.00 92.81 168 ASP A N 1
ATOM 1311 C CA . ASP A 1 168 ? 27.881 16.814 -5.632 1.00 92.81 168 ASP A CA 1
ATOM 1312 C C . ASP A 1 168 ? 27.915 15.886 -6.857 1.00 92.81 168 ASP A C 1
ATOM 1314 O O . ASP A 1 168 ? 28.978 15.413 -7.258 1.00 92.81 168 ASP A O 1
ATOM 1318 N N . PHE A 1 169 ? 26.770 15.664 -7.512 1.00 90.44 169 PHE A N 1
ATOM 1319 C CA . PHE A 1 169 ? 26.693 14.891 -8.751 1.00 90.44 169 PHE A CA 1
ATOM 1320 C C . PHE A 1 169 ? 27.504 15.529 -9.883 1.00 90.44 169 PHE A C 1
ATOM 1322 O O . PHE A 1 169 ? 28.247 14.825 -10.562 1.00 90.44 169 PHE A O 1
ATOM 1329 N N . LEU A 1 170 ? 27.401 16.845 -10.092 1.00 90.00 170 LEU A N 1
ATOM 1330 C CA . LEU A 1 170 ? 28.158 17.543 -11.135 1.00 90.00 170 LEU A CA 1
ATOM 1331 C C . LEU A 1 170 ? 29.663 17.544 -10.855 1.00 90.00 170 LEU A C 1
ATOM 1333 O O . LEU A 1 170 ? 30.443 17.336 -11.783 1.00 90.00 170 LEU A O 1
ATOM 1337 N N . LEU A 1 171 ? 30.077 17.735 -9.601 1.00 86.31 171 LEU A N 1
ATOM 1338 C CA . LEU A 1 171 ? 31.478 17.643 -9.190 1.00 86.31 171 LEU A CA 1
ATOM 1339 C C . LEU A 1 171 ? 32.014 16.227 -9.414 1.00 86.31 171 LEU A C 1
ATOM 1341 O O . LEU A 1 171 ? 33.022 16.060 -10.096 1.00 86.31 171 LEU A O 1
ATOM 1345 N N . ASN A 1 172 ? 31.295 15.201 -8.955 1.00 82.12 172 ASN A N 1
ATOM 1346 C CA . ASN A 1 172 ? 31.679 13.803 -9.155 1.00 82.12 172 ASN A CA 1
ATOM 1347 C C . ASN A 1 172 ? 31.675 13.398 -10.635 1.00 82.12 172 ASN A C 1
ATOM 1349 O O . ASN A 1 172 ? 32.558 12.664 -11.075 1.00 82.12 172 ASN A O 1
ATOM 1353 N N . LYS A 1 173 ? 30.726 13.898 -11.435 1.00 76.75 173 LYS A N 1
ATOM 1354 C CA . LYS A 1 173 ? 30.696 13.691 -12.888 1.00 76.75 173 LYS A CA 1
ATOM 1355 C C . LYS A 1 173 ? 31.878 14.380 -13.569 1.00 76.75 173 LYS A C 1
ATOM 1357 O O . LYS A 1 173 ? 32.480 13.779 -14.448 1.00 76.75 173 LYS A O 1
ATOM 1362 N N . ARG A 1 174 ? 32.264 15.593 -13.150 1.00 65.75 174 ARG A N 1
ATOM 1363 C CA . ARG A 1 174 ? 33.480 16.270 -13.644 1.00 65.75 174 ARG A CA 1
ATOM 1364 C C . ARG A 1 174 ? 34.750 15.511 -13.267 1.00 65.75 174 ARG A C 1
ATOM 1366 O O . ARG A 1 174 ? 35.629 15.387 -14.109 1.00 65.75 174 ARG A O 1
ATOM 1373 N N . VAL A 1 175 ? 34.842 14.983 -12.046 1.00 65.06 175 VAL A N 1
ATOM 1374 C CA . VAL A 1 175 ? 35.977 14.156 -11.604 1.00 65.06 175 VAL A CA 1
ATOM 1375 C C . VAL A 1 175 ? 36.059 12.866 -12.427 1.00 65.06 175 VAL A C 1
ATOM 1377 O O . VAL A 1 175 ? 37.120 12.563 -12.965 1.00 65.06 175 VAL A O 1
ATOM 1380 N N . ARG A 1 176 ? 34.939 12.157 -12.626 1.00 60.31 176 ARG A N 1
ATOM 1381 C CA . ARG A 1 176 ? 34.882 10.962 -13.490 1.00 60.31 176 ARG A CA 1
ATOM 1382 C C . ARG A 1 176 ? 35.159 11.265 -14.961 1.00 60.31 176 ARG A C 1
ATOM 1384 O O . ARG A 1 176 ? 35.818 10.475 -15.609 1.00 60.31 176 ARG A O 1
ATOM 1391 N N . ASN A 1 177 ? 34.708 12.403 -15.481 1.00 60.72 177 ASN A N 1
ATOM 1392 C CA . ASN A 1 177 ? 35.009 12.816 -16.853 1.00 60.72 177 ASN A CA 1
ATOM 1393 C C . ASN A 1 177 ? 36.457 13.304 -17.030 1.00 60.72 177 ASN A C 1
ATOM 1395 O O . ASN A 1 177 ? 36.914 13.366 -18.160 1.00 60.72 177 ASN A O 1
ATOM 1399 N N . ARG A 1 178 ? 37.174 13.680 -15.959 1.00 58.97 178 ARG A N 1
ATOM 1400 C CA . ARG A 1 178 ? 38.634 13.901 -16.000 1.00 58.97 178 ARG A CA 1
ATOM 1401 C C . ARG A 1 178 ? 39.397 12.581 -15.927 1.00 58.97 178 ARG A C 1
ATOM 1403 O O . ARG A 1 178 ? 40.395 12.418 -16.614 1.00 58.97 178 ARG A O 1
ATOM 1410 N N . LEU A 1 179 ? 38.890 11.633 -15.144 1.00 58.12 179 LEU A N 1
ATOM 1411 C CA . LEU A 1 179 ? 39.287 10.226 -15.151 1.00 58.12 179 LEU A CA 1
ATOM 1412 C C . LEU A 1 179 ? 38.613 9.500 -16.325 1.00 58.12 179 LEU A C 1
ATOM 1414 O O . LEU A 1 179 ? 37.899 8.519 -16.124 1.00 58.12 179 LEU A O 1
ATOM 1418 N N . ILE A 1 180 ? 38.803 9.984 -17.558 1.00 58.69 180 ILE A N 1
ATOM 1419 C CA . ILE A 1 180 ? 38.546 9.144 -18.733 1.00 58.69 180 ILE A CA 1
ATOM 1420 C C . ILE A 1 180 ? 39.439 7.926 -18.528 1.00 58.69 180 ILE A C 1
ATOM 1422 O O . ILE A 1 180 ? 40.663 8.027 -18.622 1.00 58.69 180 ILE A O 1
ATOM 1426 N N . SER A 1 181 ? 38.842 6.792 -18.155 1.00 60.03 181 SER A N 1
ATOM 1427 C CA . SER A 1 181 ? 39.570 5.537 -18.172 1.00 60.03 181 SER A CA 1
ATOM 1428 C C . SER A 1 181 ? 40.086 5.393 -19.597 1.00 60.03 181 SER A C 1
ATOM 1430 O O . SER A 1 181 ? 39.350 5.651 -20.548 1.00 60.03 181 SER A O 1
ATOM 1432 N N . GLY A 1 182 ? 41.352 5.015 -19.769 1.00 59.88 182 GLY A N 1
ATOM 1433 C CA . GLY A 1 182 ? 41.955 4.835 -21.094 1.00 59.88 182 GLY A CA 1
ATOM 1434 C C . GLY A 1 182 ? 41.262 3.777 -21.967 1.00 59.88 182 GLY A C 1
ATOM 1435 O O . GLY A 1 182 ? 41.793 3.439 -23.017 1.00 59.88 182 GLY A O 1
ATOM 1436 N N . TYR A 1 183 ? 40.107 3.262 -21.530 1.00 65.25 183 TYR A N 1
ATOM 1437 C CA . TYR A 1 183 ? 39.240 2.339 -22.226 1.00 65.25 183 TYR A CA 1
ATOM 1438 C C . TYR A 1 183 ? 38.624 2.997 -23.461 1.00 65.25 183 TYR A C 1
ATOM 1440 O O . TYR A 1 183 ? 37.676 3.784 -23.387 1.00 65.25 183 TYR A O 1
ATOM 1448 N N . LYS A 1 184 ? 39.142 2.623 -24.626 1.00 66.75 184 LYS A N 1
ATOM 1449 C CA . LYS A 1 184 ? 38.467 2.839 -25.902 1.00 66.75 184 LYS A CA 1
ATOM 1450 C C . LYS A 1 184 ? 37.482 1.692 -26.120 1.00 66.75 184 LYS A C 1
ATOM 1452 O O . LYS A 1 184 ? 37.804 0.526 -25.899 1.00 66.75 184 LYS A O 1
ATOM 1457 N N . LYS A 1 185 ? 36.264 2.017 -26.560 1.00 56.28 185 LYS A N 1
ATOM 1458 C CA . LYS A 1 185 ? 35.295 1.017 -27.033 1.00 56.28 185 LYS A CA 1
ATOM 1459 C C . LYS A 1 185 ? 36.016 0.115 -28.055 1.00 56.28 185 LYS A C 1
ATOM 1461 O O . LYS A 1 185 ? 36.686 0.661 -28.928 1.00 56.28 185 LYS A O 1
ATOM 1466 N N . HIS A 1 186 ? 35.922 -1.211 -27.902 1.00 63.47 186 HIS A N 1
ATOM 1467 C CA . HIS A 1 186 ? 36.649 -2.247 -28.672 1.00 63.47 186 HIS A CA 1
ATOM 1468 C C . HIS A 1 186 ? 38.105 -2.562 -28.248 1.00 63.47 186 HIS A C 1
ATOM 1470 O O . HIS A 1 186 ? 38.783 -3.327 -28.922 1.00 63.47 186 HIS A O 1
ATOM 1476 N N . GLN A 1 187 ? 38.611 -2.045 -27.120 1.00 70.31 187 GLN A N 1
ATOM 1477 C CA . GLN A 1 187 ? 40.000 -2.306 -26.685 1.00 70.31 187 GLN A CA 1
ATOM 1478 C C . GLN A 1 187 ? 40.245 -3.707 -26.088 1.00 70.31 187 GLN A C 1
ATOM 1480 O O . GLN A 1 187 ? 41.383 -4.168 -26.078 1.00 70.31 187 GLN A O 1
ATOM 1485 N N . LEU A 1 188 ? 39.199 -4.379 -25.592 1.00 65.88 188 LEU A N 1
ATOM 1486 C CA . LEU A 1 188 ? 39.253 -5.758 -25.073 1.00 65.88 188 LEU A CA 1
ATOM 1487 C C . LEU A 1 188 ? 38.632 -6.778 -26.036 1.00 65.88 188 LEU A C 1
ATOM 1489 O O . LEU A 1 188 ? 38.569 -7.963 -25.714 1.00 65.88 188 LEU A O 1
ATOM 1493 N N . GLU A 1 189 ? 38.141 -6.331 -27.193 1.00 73.69 189 GLU A N 1
ATOM 1494 C CA . GLU A 1 189 ? 37.633 -7.264 -28.189 1.00 73.69 189 GLU A CA 1
ATOM 1495 C C . GLU A 1 189 ? 38.830 -7.986 -28.816 1.00 73.69 189 GLU A C 1
ATOM 1497 O O . GLU A 1 189 ? 39.784 -7.327 -29.247 1.00 73.69 189 GLU A O 1
ATOM 1502 N N . PRO A 1 190 ? 38.836 -9.331 -28.830 1.00 69.19 190 PRO A N 1
ATOM 1503 C CA . PRO A 1 190 ? 39.896 -10.069 -29.492 1.00 69.19 190 PRO A CA 1
ATOM 1504 C C . PRO A 1 190 ? 39.929 -9.608 -30.946 1.00 69.19 190 PRO A C 1
ATOM 1506 O O . PRO A 1 190 ? 38.902 -9.623 -31.625 1.00 69.19 190 PRO A O 1
ATOM 1509 N N . LYS A 1 191 ? 41.101 -9.165 -31.420 1.00 65.75 191 LYS A N 1
ATOM 1510 C CA . LYS A 1 191 ? 41.301 -8.874 -32.840 1.00 65.75 191 LYS A CA 1
ATOM 1511 C C . LYS A 1 191 ? 40.977 -10.162 -33.584 1.00 65.75 191 LYS A C 1
ATOM 1513 O O . LYS A 1 191 ? 41.768 -11.101 -33.551 1.00 65.75 191 LYS A O 1
ATOM 1518 N N . LEU A 1 192 ? 39.801 -10.223 -34.201 1.00 58.81 192 LEU A N 1
ATOM 1519 C CA . LEU A 1 192 ? 39.474 -11.281 -35.138 1.00 58.81 192 LEU A CA 1
ATOM 1520 C C . LEU A 1 192 ? 40.488 -11.129 -36.270 1.00 58.81 192 LEU A C 1
ATOM 1522 O O . LEU A 1 192 ? 40.381 -10.212 -37.083 1.00 58.81 192 LEU A O 1
ATOM 1526 N N . CYS A 1 193 ? 41.538 -11.950 -36.252 1.00 49.75 193 CYS A N 1
ATOM 1527 C CA . CYS A 1 193 ? 42.470 -12.048 -37.360 1.00 49.75 193 CYS A CA 1
ATOM 1528 C C . CYS A 1 193 ? 41.631 -12.326 -38.606 1.00 49.75 193 CYS A C 1
ATOM 1530 O O . CYS A 1 193 ? 41.040 -13.396 -38.721 1.00 49.75 193 CYS A O 1
ATOM 1532 N N . GLN A 1 194 ? 41.585 -11.375 -39.537 1.00 52.69 194 GLN A N 1
ATOM 1533 C CA . GLN A 1 194 ? 40.874 -11.489 -40.816 1.00 52.69 194 GLN A CA 1
ATOM 1534 C C . GLN A 1 194 ? 41.531 -12.502 -41.776 1.00 52.69 194 GLN A C 1
ATOM 1536 O O . GLN A 1 194 ? 41.294 -12.474 -42.976 1.00 52.69 194 GLN A O 1
ATOM 1541 N N . ASN A 1 195 ? 42.325 -13.433 -41.243 1.00 53.66 195 ASN A N 1
ATOM 1542 C CA . ASN A 1 195 ? 43.044 -14.459 -41.980 1.00 53.66 195 ASN A CA 1
ATOM 1543 C C . ASN A 1 195 ? 42.552 -15.842 -41.537 1.00 53.66 195 ASN A C 1
ATOM 1545 O O . ASN A 1 195 ? 43.327 -16.684 -41.092 1.00 53.66 195 ASN A O 1
ATOM 1549 N N . SER A 1 196 ? 41.251 -16.085 -41.640 1.00 51.12 196 SER A N 1
ATOM 1550 C CA . SER A 1 196 ? 40.777 -17.446 -41.866 1.00 51.12 196 SER A CA 1
ATOM 1551 C C . SER A 1 196 ? 39.905 -17.402 -43.104 1.00 51.12 196 SER A C 1
ATOM 1553 O O . SER A 1 196 ? 38.798 -16.862 -43.070 1.00 51.12 196 SER A O 1
ATOM 1555 N N . SER A 1 197 ? 40.440 -17.950 -44.193 1.00 59.12 197 SER A N 1
ATOM 1556 C CA . SER A 1 197 ? 39.648 -18.438 -45.317 1.00 59.12 197 SER A CA 1
ATOM 1557 C C . SER A 1 197 ? 38.391 -19.149 -44.797 1.00 59.12 197 SER A C 1
ATOM 1559 O O . SER A 1 197 ? 38.442 -19.764 -43.723 1.00 59.12 197 SER A O 1
ATOM 1561 N N . PRO A 1 198 ? 37.254 -19.051 -45.509 1.00 50.59 198 PRO A N 1
ATOM 1562 C CA . PRO A 1 198 ? 36.031 -19.724 -45.101 1.00 50.59 198 PRO A CA 1
ATOM 1563 C C . PRO A 1 198 ? 36.340 -21.211 -44.920 1.00 50.59 198 PRO A C 1
ATOM 1565 O O . PRO A 1 198 ? 36.668 -21.904 -45.880 1.00 50.59 198 PRO A O 1
ATOM 1568 N N . LYS A 1 199 ? 36.302 -21.689 -43.672 1.00 55.69 199 LYS A N 1
ATOM 1569 C CA . LYS A 1 199 ? 36.326 -23.124 -43.410 1.00 55.69 199 LYS A CA 1
ATOM 1570 C C . LYS A 1 199 ? 35.038 -23.670 -44.001 1.00 55.69 199 LYS A C 1
ATOM 1572 O O . LYS A 1 199 ? 33.957 -23.265 -43.576 1.00 55.69 199 LYS A O 1
ATOM 1577 N N . GLU A 1 200 ? 35.182 -24.533 -45.000 1.00 52.22 200 GLU A N 1
ATOM 1578 C CA . GLU A 1 200 ? 34.083 -25.299 -45.564 1.00 52.22 200 GLU A CA 1
ATOM 1579 C C . GLU A 1 200 ? 33.271 -25.915 -44.427 1.00 52.22 200 GLU A C 1
ATOM 1581 O O . GLU A 1 200 ? 33.802 -26.541 -43.503 1.00 52.22 200 GLU A O 1
ATOM 1586 N N . PHE A 1 201 ? 31.969 -25.661 -44.467 1.00 53.28 201 PHE A N 1
ATOM 1587 C CA . PHE A 1 201 ? 31.017 -26.238 -43.545 1.00 53.28 201 PHE A CA 1
ATOM 1588 C C . PHE A 1 201 ? 30.949 -27.737 -43.842 1.00 53.28 201 PHE A C 1
ATOM 1590 O O . PHE A 1 201 ? 30.293 -28.150 -44.792 1.00 53.28 201 PHE A O 1
ATOM 1597 N N . VAL A 1 202 ? 31.660 -28.549 -43.060 1.00 58.97 202 VAL A N 1
ATOM 1598 C CA . VAL A 1 202 ? 31.498 -30.005 -43.091 1.00 58.97 202 VAL A CA 1
ATOM 1599 C C . VAL A 1 202 ? 30.248 -30.325 -42.268 1.00 58.97 202 VAL A C 1
ATOM 1601 O O . VAL A 1 202 ? 30.274 -30.127 -41.048 1.00 58.97 202 VAL A O 1
ATOM 1604 N N . PRO A 1 203 ? 29.135 -30.767 -42.881 1.00 51.44 203 PRO A N 1
ATOM 1605 C CA . PRO A 1 203 ? 27.950 -31.141 -42.125 1.00 51.44 203 PRO A CA 1
ATOM 1606 C C . PRO A 1 203 ? 28.281 -32.326 -41.212 1.00 51.44 203 PRO A C 1
ATOM 1608 O O . PRO A 1 203 ? 28.796 -33.352 -41.656 1.00 51.44 203 PRO A O 1
ATOM 1611 N N . GLN A 1 204 ? 28.000 -32.173 -39.917 1.00 53.78 204 GLN A N 1
ATOM 1612 C CA . GLN A 1 204 ? 28.111 -33.273 -38.965 1.00 53.78 204 GLN A CA 1
ATOM 1613 C C . GLN A 1 204 ? 27.035 -34.329 -39.276 1.00 53.78 204 GLN A C 1
ATOM 1615 O O . GLN A 1 204 ? 25.860 -33.971 -39.412 1.00 53.78 204 GLN A O 1
ATOM 1620 N N . PRO A 1 205 ? 27.391 -35.623 -39.365 1.00 45.94 205 PRO A N 1
ATOM 1621 C CA . PRO A 1 205 ? 26.412 -36.683 -39.545 1.00 45.94 205 PRO A CA 1
ATOM 1622 C C . PRO A 1 205 ? 25.617 -36.836 -38.242 1.00 45.94 205 PRO A C 1
ATOM 1624 O O . PRO A 1 205 ? 26.162 -37.271 -37.231 1.00 45.94 205 PRO A O 1
ATOM 1627 N N . GLY A 1 206 ? 24.339 -36.447 -38.246 1.00 53.53 206 GLY A N 1
ATOM 1628 C CA . GLY A 1 206 ? 23.450 -36.695 -37.104 1.00 53.53 206 GLY A CA 1
ATOM 1629 C C . GLY A 1 206 ? 22.295 -35.719 -36.885 1.00 53.53 206 GLY A C 1
ATOM 1630 O O . GLY A 1 206 ? 21.424 -36.018 -36.074 1.00 53.53 206 GLY A O 1
ATOM 1631 N N . CYS A 1 207 ? 22.225 -34.587 -37.589 1.00 42.44 207 CYS A N 1
ATOM 1632 C CA . CYS A 1 207 ? 21.057 -33.709 -37.498 1.00 42.44 207 CYS A CA 1
ATOM 1633 C C . CYS A 1 207 ? 19.986 -34.158 -38.496 1.00 42.44 207 CYS A C 1
ATOM 1635 O O . CYS A 1 207 ? 20.062 -33.856 -39.685 1.00 42.44 207 CYS A O 1
ATOM 1637 N N . SER A 1 208 ? 19.001 -34.902 -37.998 1.00 50.19 208 SER A N 1
ATOM 1638 C CA . SER A 1 208 ? 17.770 -35.219 -38.713 1.00 50.19 208 SER A CA 1
ATOM 1639 C C . SER A 1 208 ? 17.047 -33.936 -39.131 1.00 50.19 208 SER A C 1
ATOM 1641 O O . SER A 1 208 ? 16.763 -33.057 -38.315 1.00 50.19 208 SER A O 1
ATOM 1643 N N . SER A 1 209 ? 16.754 -33.840 -40.425 1.00 49.16 209 SER A N 1
ATOM 1644 C CA . SER A 1 209 ? 15.850 -32.853 -41.006 1.00 49.16 209 SER A CA 1
ATOM 1645 C C . SER A 1 209 ? 14.457 -33.010 -40.397 1.00 49.16 209 SER A C 1
ATOM 1647 O O . SER A 1 209 ? 13.881 -34.099 -40.445 1.00 49.16 209 SER A O 1
ATOM 1649 N N . TRP A 1 210 ? 13.917 -31.932 -39.836 1.00 45.34 210 TRP A N 1
ATOM 1650 C CA . TRP A 1 210 ? 12.498 -31.849 -39.504 1.00 45.34 210 TRP A CA 1
ATOM 1651 C C . TRP A 1 210 ? 11.716 -31.627 -40.807 1.00 45.34 210 TRP A C 1
ATOM 1653 O O . TRP A 1 210 ? 12.109 -30.737 -41.561 1.00 45.34 210 TRP A O 1
ATOM 1663 N N . PRO A 1 211 ? 10.691 -32.441 -41.113 1.00 53.28 211 PRO A N 1
ATOM 1664 C CA . PRO A 1 211 ? 9.860 -32.236 -42.292 1.00 53.28 211 PRO A CA 1
ATOM 1665 C C . PRO A 1 211 ? 8.909 -31.047 -42.097 1.00 53.28 211 PRO A C 1
ATOM 1667 O O . PRO A 1 211 ? 8.478 -30.780 -40.971 1.00 53.28 211 PRO A O 1
ATOM 1670 N N . ASP A 1 212 ? 8.639 -30.370 -43.214 1.00 50.62 212 ASP A N 1
ATOM 1671 C CA . ASP A 1 212 ? 7.724 -29.231 -43.373 1.00 50.62 212 ASP A CA 1
ATOM 1672 C C . ASP A 1 212 ? 6.257 -29.564 -43.046 1.00 50.62 212 ASP A C 1
ATOM 1674 O O . ASP A 1 212 ? 5.818 -30.707 -43.327 1.00 50.62 212 ASP A O 1
#